Protein AF-A0A914PHZ5-F1 (afdb_monomer)

InterPro domains:
  IPR045801 Mitogen-activated protein kinase kinase kinase, N-terminal [PF19431] (2-303)

Solvent-accessible surface area (backbone atoms only — not comparable to full-atom values): 19661 Å² total; per-residue (Å²): 100,78,70,51,53,54,55,46,48,66,54,33,76,72,41,98,71,44,37,53,52,49,56,48,49,50,32,52,53,53,37,52,46,43,46,51,66,36,44,49,45,48,52,53,50,55,52,49,50,61,47,52,54,52,48,58,46,51,50,57,44,58,55,66,72,70,58,91,80,74,98,73,74,80,67,65,63,57,53,52,54,55,48,51,56,50,52,50,53,51,51,52,44,54,50,50,44,55,43,50,54,52,47,53,50,50,49,54,47,50,54,56,51,42,45,68,44,22,21,18,29,36,27,41,62,74,49,75,70,46,39,50,57,52,49,52,45,40,46,77,71,51,35,39,41,51,42,38,78,82,50,76,86,48,63,43,42,41,33,28,43,66,92,46,68,88,37,62,71,58,53,40,42,60,61,27,66,42,73,58,76,66,82,77,67,63,87,73,81,66,89,63,69,57,45,36,38,38,40,21,41,86,35,36,52,70,70,58,55,60,67,44,68,81,64,50,49,80,47,70,64,51,71,68,28,49,53,48,41,76,73,33,48,82,41,66,78,39,35,37,40,37,26,81,41,31,91,44,31,64,58,31,45,55,53,50,47,63,69,45,39,74,39,47,80,65,58,40,42,38,84,72,37,80,67,29,34,68,30,51,70,53,34,51,40,52,50,53,31,51,51,50,45,49,50,43,47,50,51,65,68,43,44,64,57,53,50,53,44,61,66,55,59,78,75,68,69,98,76,82,71,85,77,68,79,50,85,84,67,47,51,75,65,53,52,52,47,54,51,49,49,51,51,48,51,48,46,64,66,62,65,85,76,124

Nearest PDB structures (foldseek):
  2wcd-assembly1_A  TM=3.937E-01  e=3.426E-01  Escherichia coli K-12
  1bg1-assembly1_A  TM=3.420E-01  e=8.657E+00  Mus musculus

Foldseek 3Di:
DLVVVVVVLVVQVVDPVHQQVVLLVVLVVLLVCLCVLQVVVLVVLLVVLLVVLVVLQVVVLVVVVPPPDDDDDPPPVVVVSLVVVLVSLLVNLVSLLVLLVSLVVSVVVLVSSLFLQQQKWKKFFPDLQVVAVLVVLCVVVAKAWEAAPACRPQQKIKIWHPVCLVPQVVVLVQLLSGRDDDPPVDPPPCPDLIKMKIAGPSSHDPVSVVVSVVGHRYDHHDPSSVVCSVPFAPNHGIMMIGTNTLVSLVVNVVVSCVSVVVCVVVVRIDGPGSTAGSGPSSRVSSVSSVVSSVVSNVCSVCSLVVSVCSLVVVVDDPPPDDDDDHVVNDDPVRVVVSVVSSVVSVCVSVVPPD

Radius of gyration: 30.42 Å; Cα contacts (8 Å, |Δi|>4): 389; chains: 1; bounding box: 65×50×92 Å

Organism: NCBI:txid227884

Structure (mmCIF, N/CA/C/O backbone):
data_AF-A0A914PHZ5-F1
#
_entry.id   AF-A0A914PHZ5-F1
#
loop_
_atom_site.group_PDB
_atom_site.id
_atom_site.type_symbol
_atom_site.label_atom_id
_atom_site.label_alt_id
_atom_site.label_comp_id
_atom_site.label_asym_id
_atom_site.label_entity_id
_atom_site.label_seq_id
_atom_site.pdbx_PDB_ins_code
_atom_site.Cartn_x
_atom_site.Cartn_y
_atom_site.Cartn_z
_atom_site.occupancy
_atom_site.B_iso_or_equiv
_atom_site.auth_seq_id
_atom_site.auth_comp_id
_atom_site.auth_asym_id
_atom_site.auth_atom_id
_atom_site.pdbx_PDB_model_num
ATOM 1 N N . MET A 1 1 ? 15.343 -12.777 -5.818 1.00 54.06 1 MET A N 1
ATOM 2 C CA . MET A 1 1 ? 14.437 -11.744 -5.271 1.00 54.06 1 MET A CA 1
ATOM 3 C C . MET A 1 1 ? 13.611 -12.184 -4.077 1.00 54.06 1 MET A C 1
ATOM 5 O O . MET A 1 1 ? 13.884 -11.648 -3.016 1.00 54.06 1 MET A O 1
ATOM 9 N N . LYS A 1 2 ? 12.686 -13.161 -4.150 1.00 55.97 2 LYS A N 1
ATOM 10 C CA . LYS A 1 2 ? 11.971 -13.618 -2.930 1.00 55.97 2 LYS A CA 1
ATOM 11 C C . LYS A 1 2 ? 12.944 -14.083 -1.829 1.00 55.97 2 LYS A C 1
ATOM 13 O O . LYS A 1 2 ? 12.812 -13.681 -0.685 1.00 55.97 2 LYS A O 1
ATOM 18 N N . SER A 1 3 ? 13.995 -14.814 -2.206 1.00 64.00 3 SER A N 1
ATOM 19 C CA . SER A 1 3 ? 15.095 -15.227 -1.317 1.00 64.00 3 SER A CA 1
ATOM 20 C C . SER A 1 3 ? 15.999 -14.087 -0.827 1.00 64.00 3 SER A C 1
ATOM 22 O O . SER A 1 3 ? 16.594 -14.195 0.240 1.00 64.00 3 SER A O 1
ATOM 24 N N . GLU A 1 4 ? 16.137 -13.004 -1.593 1.00 64.25 4 GLU A N 1
ATOM 25 C CA . GLU A 1 4 ? 16.968 -11.852 -1.214 1.00 64.25 4 GLU A CA 1
ATOM 26 C C . GLU A 1 4 ? 16.243 -10.985 -0.193 1.00 64.25 4 GLU A C 1
ATOM 28 O O . GLU A 1 4 ? 16.853 -10.546 0.774 1.00 64.25 4 GLU A O 1
ATOM 33 N N . TRP A 1 5 ? 14.931 -10.812 -0.363 1.00 62.84 5 TRP A N 1
ATOM 34 C CA . TRP A 1 5 ? 14.092 -10.121 0.605 1.00 62.84 5 TRP A CA 1
ATOM 35 C C . TRP A 1 5 ? 14.058 -10.841 1.957 1.00 62.84 5 TRP A C 1
ATOM 37 O O . TRP A 1 5 ? 14.254 -10.205 2.988 1.00 62.84 5 TRP A O 1
ATOM 47 N N . GLU A 1 6 ? 13.935 -12.171 1.965 1.00 66.44 6 GLU A N 1
ATOM 48 C CA . GLU A 1 6 ? 14.029 -12.946 3.211 1.00 66.44 6 GLU A CA 1
ATOM 49 C C . GLU A 1 6 ? 15.406 -12.812 3.883 1.00 66.44 6 GLU A C 1
ATOM 51 O O . GLU A 1 6 ? 15.501 -12.586 5.087 1.00 66.44 6 GLU A O 1
ATOM 56 N N . ARG A 1 7 ? 16.500 -12.839 3.109 1.00 66.94 7 ARG A N 1
ATOM 57 C CA . ARG A 1 7 ? 17.850 -12.587 3.649 1.00 66.94 7 ARG A CA 1
ATOM 58 C C . ARG A 1 7 ? 17.981 -11.194 4.260 1.00 66.94 7 ARG A C 1
ATOM 60 O O . ARG A 1 7 ? 18.594 -11.046 5.315 1.00 66.94 7 ARG A O 1
ATOM 67 N N . VAL A 1 8 ? 17.416 -10.183 3.606 1.00 63.69 8 VAL A N 1
ATOM 68 C CA . VAL A 1 8 ? 17.407 -8.803 4.096 1.00 63.69 8 VAL A CA 1
ATOM 69 C C . VAL A 1 8 ? 16.622 -8.691 5.397 1.00 63.69 8 VAL A C 1
ATOM 71 O O . VAL A 1 8 ? 17.128 -8.055 6.316 1.00 63.69 8 VAL A O 1
ATOM 74 N N . LYS A 1 9 ? 15.452 -9.332 5.520 1.00 62.12 9 LYS A N 1
ATOM 75 C CA . LYS A 1 9 ? 14.671 -9.343 6.770 1.00 62.12 9 LYS A CA 1
ATOM 76 C C . LYS A 1 9 ? 15.507 -9.825 7.950 1.00 62.12 9 LYS A C 1
ATOM 78 O O . LYS A 1 9 ? 15.626 -9.107 8.943 1.00 62.12 9 LYS A O 1
ATOM 83 N N . VAL A 1 10 ? 16.170 -10.973 7.788 1.00 63.03 10 VAL A N 1
ATOM 84 C CA . VAL A 1 10 ? 17.046 -11.569 8.813 1.00 63.03 10 VAL A CA 1
ATOM 85 C C . VAL A 1 10 ? 18.137 -10.592 9.266 1.00 63.03 10 VAL A C 1
ATOM 87 O O . VAL A 1 10 ? 18.410 -10.480 10.458 1.00 63.03 10 VAL A O 1
ATOM 90 N N . HIS A 1 11 ? 18.730 -9.832 8.342 1.00 57.88 11 HIS A N 1
ATOM 91 C CA . HIS A 1 11 ? 19.765 -8.848 8.678 1.00 57.88 11 HIS A CA 1
ATOM 92 C C . HIS A 1 11 ? 19.180 -7.534 9.213 1.00 57.88 11 HIS A C 1
ATOM 94 O O . HIS A 1 11 ? 19.776 -6.907 10.084 1.00 57.88 11 HIS A O 1
ATOM 100 N N . SER A 1 12 ? 18.003 -7.116 8.750 1.00 52.41 12 SER A N 1
ATOM 101 C CA . SER A 1 12 ? 17.333 -5.892 9.202 1.00 52.41 12 SER A CA 1
ATOM 102 C C . SER A 1 12 ? 16.888 -5.970 10.665 1.00 52.41 12 SER A C 1
ATOM 104 O O . SER A 1 12 ? 16.928 -4.954 11.355 1.00 52.41 12 SER A O 1
ATOM 106 N N . ALA A 1 13 ? 16.600 -7.177 11.172 1.00 48.78 13 ALA A N 1
ATOM 107 C CA . ALA A 1 13 ? 16.359 -7.430 12.593 1.00 48.78 13 ALA A CA 1
ATOM 108 C C . ALA A 1 13 ? 17.568 -7.067 13.487 1.00 48.78 13 ALA A C 1
ATOM 110 O O . ALA A 1 13 ? 17.394 -6.783 14.669 1.00 48.78 13 ALA A O 1
ATOM 111 N N . SER A 1 14 ? 18.785 -7.025 12.922 1.00 43.53 14 SER A N 1
ATOM 112 C CA . SER A 1 14 ? 20.020 -6.616 13.614 1.00 43.53 14 SER A CA 1
ATOM 113 C C . SER A 1 14 ? 20.356 -5.122 13.475 1.00 43.53 14 SER A C 1
ATOM 115 O O . SER A 1 14 ? 21.273 -4.629 14.133 1.00 43.53 14 SER A O 1
ATOM 117 N N . VAL A 1 15 ? 19.613 -4.371 12.649 1.00 46.41 15 VAL A N 1
ATOM 118 C CA . VAL A 1 15 ? 19.824 -2.931 12.455 1.00 46.41 15 VAL A CA 1
ATOM 119 C C . VAL A 1 15 ? 19.055 -2.158 13.526 1.00 46.41 15 VAL A C 1
ATOM 121 O O . VAL A 1 15 ? 17.830 -2.216 13.611 1.00 46.41 15 VAL A O 1
ATOM 124 N N . SER A 1 16 ? 19.778 -1.351 14.303 1.00 41.00 16 SER A N 1
ATOM 125 C CA . SER A 1 16 ? 19.286 -0.557 15.444 1.00 41.00 16 SER A CA 1
ATOM 126 C C . SER A 1 16 ? 18.143 0.433 15.145 1.00 41.00 16 SER A C 1
ATOM 128 O O . SER A 1 16 ? 17.604 1.034 16.070 1.00 41.00 16 SER A O 1
ATOM 130 N N . ARG A 1 17 ? 17.754 0.610 13.873 1.00 50.50 17 ARG A N 1
ATOM 131 C CA . ARG A 1 17 ? 16.675 1.505 13.409 1.00 50.50 17 ARG A CA 1
ATOM 132 C C . ARG A 1 17 ? 15.377 0.791 12.989 1.00 50.50 17 ARG A C 1
ATOM 134 O O . ARG A 1 17 ? 14.442 1.464 12.554 1.00 50.50 17 ARG A O 1
ATOM 141 N N . GLY A 1 18 ? 15.294 -0.533 13.143 1.00 60.69 18 GLY A N 1
ATOM 142 C CA . GLY A 1 18 ? 14.080 -1.323 12.893 1.00 60.69 18 GLY A CA 1
ATOM 143 C C . GLY A 1 18 ? 13.719 -1.512 11.412 1.00 60.69 18 GLY A C 1
ATOM 144 O O . GLY A 1 18 ? 14.299 -0.893 10.518 1.00 60.69 18 GLY A O 1
ATOM 145 N N . GLU A 1 19 ? 12.740 -2.379 11.138 1.00 64.06 19 GLU A N 1
ATOM 146 C CA . GLU A 1 19 ? 12.382 -2.783 9.768 1.00 64.06 19 GLU A CA 1
ATOM 147 C C . GLU A 1 19 ? 11.635 -1.701 8.983 1.00 64.06 19 GLU A C 1
ATOM 149 O O . GLU A 1 19 ? 11.771 -1.634 7.764 1.00 64.06 19 GLU A O 1
ATOM 154 N N . ALA A 1 20 ? 10.910 -0.808 9.666 1.00 68.38 20 ALA A N 1
ATOM 155 C CA . ALA A 1 20 ? 10.297 0.368 9.048 1.00 68.38 20 ALA A CA 1
ATOM 156 C C . ALA A 1 20 ? 11.345 1.202 8.296 1.00 68.38 20 ALA A C 1
ATOM 158 O O . ALA A 1 20 ? 11.192 1.501 7.114 1.00 68.38 20 ALA A O 1
ATOM 159 N N . SER A 1 21 ? 12.463 1.501 8.964 1.00 70.69 21 SER A N 1
ATOM 160 C CA . SER A 1 21 ? 13.576 2.254 8.384 1.00 70.69 21 SER A CA 1
ATOM 161 C C . SER A 1 21 ? 14.236 1.505 7.227 1.00 70.69 21 SER A C 1
ATOM 163 O O . SER A 1 21 ? 14.640 2.131 6.247 1.00 70.69 21 SER A O 1
ATOM 165 N N . ALA A 1 22 ? 14.334 0.174 7.316 1.00 74.38 22 ALA A N 1
ATOM 166 C CA . ALA A 1 22 ? 14.853 -0.649 6.230 1.00 74.38 22 ALA A CA 1
ATOM 167 C C . ALA A 1 22 ? 13.939 -0.564 4.997 1.00 74.38 22 ALA A C 1
ATOM 169 O O . ALA A 1 22 ? 14.414 -0.205 3.922 1.00 74.38 22 ALA A O 1
ATOM 170 N N . ALA A 1 23 ? 12.631 -0.797 5.153 1.00 76.81 23 ALA A N 1
ATOM 171 C CA . ALA A 1 23 ? 11.652 -0.680 4.071 1.00 76.81 23 ALA A CA 1
ATOM 172 C C . ALA A 1 23 ? 11.685 0.711 3.413 1.00 76.81 23 ALA A C 1
ATOM 174 O O . ALA A 1 23 ? 11.718 0.816 2.186 1.00 76.81 23 ALA A O 1
ATOM 175 N N . GLN A 1 24 ? 11.768 1.778 4.216 1.00 80.44 24 GLN A N 1
ATOM 176 C CA . GLN A 1 24 ? 11.907 3.142 3.704 1.00 80.44 24 GLN A CA 1
ATOM 177 C C . GLN A 1 24 ? 13.194 3.340 2.891 1.00 80.44 24 GLN A C 1
ATOM 179 O O . GLN A 1 24 ? 13.159 3.965 1.830 1.00 80.44 24 GLN A O 1
ATOM 184 N N . LEU A 1 25 ? 14.332 2.832 3.378 1.00 81.25 25 LEU A N 1
ATOM 185 C CA . LEU A 1 25 ? 15.611 2.922 2.673 1.00 81.25 25 LEU A CA 1
ATOM 186 C C . LEU A 1 25 ? 15.557 2.171 1.340 1.00 81.25 25 LEU A C 1
ATOM 188 O O . LEU A 1 25 ? 15.993 2.710 0.328 1.00 81.25 25 LEU A O 1
ATOM 192 N N . PHE A 1 26 ? 14.982 0.967 1.317 1.00 81.75 26 PHE A N 1
ATOM 193 C CA . PHE A 1 26 ? 14.823 0.194 0.085 1.00 81.75 26 PHE A CA 1
ATOM 194 C C . PHE A 1 26 ? 13.961 0.913 -0.942 1.00 81.75 26 PHE A C 1
ATOM 196 O O . PHE A 1 26 ? 14.337 0.950 -2.112 1.00 81.75 26 PHE A O 1
ATOM 203 N N . CYS A 1 27 ? 12.846 1.511 -0.517 1.00 84.25 27 CYS A N 1
ATOM 204 C CA . CYS A 1 27 ? 11.999 2.260 -1.437 1.00 84.25 27 CYS A CA 1
ATOM 205 C C . CYS A 1 27 ? 12.764 3.428 -2.073 1.00 84.25 27 CYS A C 1
ATOM 207 O O . CYS A 1 27 ? 12.734 3.597 -3.291 1.00 84.25 27 CYS A O 1
ATOM 209 N N . ARG A 1 28 ? 13.524 4.178 -1.262 1.00 86.25 28 ARG A N 1
ATOM 210 C CA . ARG A 1 28 ? 14.361 5.290 -1.738 1.00 86.25 28 ARG A CA 1
ATOM 211 C C . ARG A 1 28 ? 15.462 4.825 -2.689 1.00 86.25 28 ARG A C 1
ATOM 213 O O . ARG A 1 28 ? 15.568 5.344 -3.792 1.00 86.25 28 ARG A O 1
ATOM 220 N N . VAL A 1 29 ? 16.234 3.809 -2.303 1.00 84.94 29 VAL A N 1
ATOM 221 C CA . VAL A 1 29 ? 17.320 3.273 -3.140 1.00 84.94 29 VAL A CA 1
ATOM 222 C C . VAL A 1 29 ? 16.774 2.705 -4.449 1.00 84.94 29 VAL A C 1
ATOM 224 O O . VAL A 1 29 ? 17.347 2.960 -5.503 1.00 84.94 29 VAL A O 1
ATOM 227 N N . GLY A 1 30 ? 15.662 1.965 -4.412 1.00 84.62 30 GLY A N 1
ATOM 228 C CA . GLY A 1 30 ? 15.017 1.432 -5.613 1.00 84.62 30 GLY A CA 1
ATOM 229 C C . GLY A 1 30 ? 14.558 2.537 -6.565 1.00 84.62 30 GLY A C 1
ATOM 230 O O . GLY A 1 30 ? 14.782 2.442 -7.772 1.00 84.62 30 GLY A O 1
ATOM 231 N N . LYS A 1 31 ? 13.987 3.614 -6.017 1.00 88.44 31 LYS A N 1
ATOM 232 C CA . LYS A 1 31 ? 13.558 4.796 -6.772 1.00 88.44 31 LYS A CA 1
ATOM 233 C C . LYS A 1 31 ? 14.749 5.486 -7.432 1.00 88.44 31 LYS A C 1
ATOM 235 O O . LYS A 1 31 ? 14.721 5.734 -8.636 1.00 88.44 31 LYS A O 1
ATOM 240 N N . ASP A 1 32 ? 15.809 5.742 -6.672 1.00 86.31 32 ASP A N 1
ATOM 241 C CA . ASP A 1 32 ? 17.032 6.366 -7.184 1.00 86.31 32 ASP A CA 1
ATOM 242 C C . ASP A 1 32 ? 17.695 5.506 -8.263 1.00 86.31 32 ASP A C 1
ATOM 244 O O . ASP A 1 32 ? 18.174 6.029 -9.269 1.00 86.31 32 ASP A O 1
ATOM 248 N N . LEU A 1 33 ? 17.687 4.181 -8.088 1.00 84.25 33 LEU A N 1
ATOM 249 C CA . LEU A 1 33 ? 18.225 3.237 -9.060 1.00 84.25 33 LEU A CA 1
ATOM 250 C C . LEU A 1 33 ? 17.466 3.309 -10.386 1.00 84.25 33 LEU A C 1
ATOM 252 O O . LEU A 1 33 ? 18.093 3.406 -11.435 1.00 84.25 33 LEU A O 1
ATOM 256 N N . LEU A 1 34 ? 16.133 3.272 -10.351 1.00 84.19 34 LEU A N 1
ATOM 257 C CA . LEU A 1 34 ? 15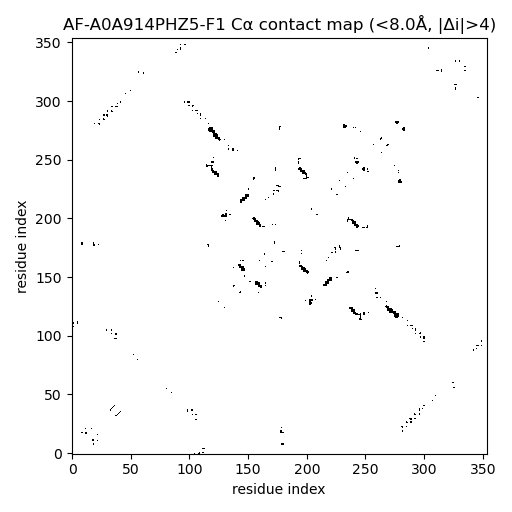.312 3.367 -11.558 1.00 84.19 34 LEU A CA 1
ATOM 258 C C . LEU A 1 34 ? 15.475 4.720 -12.248 1.00 84.19 34 LEU A C 1
ATOM 260 O O . LEU A 1 34 ? 15.670 4.766 -13.460 1.00 84.19 34 LEU A O 1
ATOM 264 N N . ASN A 1 35 ? 15.463 5.810 -11.483 1.00 88.12 35 ASN A N 1
ATOM 265 C CA . ASN A 1 35 ? 15.664 7.140 -12.044 1.00 88.12 35 ASN A CA 1
ATOM 266 C C . ASN A 1 35 ? 17.032 7.263 -12.720 1.00 88.12 35 ASN A C 1
ATOM 268 O O . ASN A 1 35 ? 17.102 7.704 -13.858 1.00 88.12 35 ASN A O 1
ATOM 272 N N . ARG A 1 36 ? 18.115 6.835 -12.065 1.00 85.19 36 ARG A N 1
ATOM 273 C CA . ARG A 1 36 ? 19.473 7.035 -12.596 1.00 85.19 36 ARG A CA 1
ATOM 274 C C . ARG A 1 36 ? 19.851 6.016 -13.664 1.00 85.19 36 ARG A C 1
ATOM 276 O O . ARG A 1 36 ? 20.375 6.389 -14.704 1.00 85.19 36 ARG A O 1
ATOM 283 N N . ILE A 1 37 ? 19.628 4.729 -13.397 1.00 76.94 37 ILE A N 1
ATOM 284 C CA . ILE A 1 37 ? 20.109 3.644 -14.266 1.00 76.94 37 ILE A CA 1
ATOM 285 C C . ILE A 1 37 ? 19.174 3.408 -15.441 1.00 76.94 37 ILE A C 1
ATOM 287 O O . ILE A 1 37 ? 19.642 2.966 -16.481 1.00 76.94 37 ILE A O 1
ATOM 291 N N . VAL A 1 38 ? 17.872 3.651 -15.280 1.00 78.06 38 VAL A N 1
ATOM 292 C CA . VAL A 1 38 ? 16.921 3.436 -16.370 1.00 78.06 38 VAL A CA 1
ATOM 293 C C . VAL A 1 38 ? 16.600 4.745 -17.054 1.00 78.06 38 VAL A C 1
ATOM 295 O O . VAL A 1 38 ? 16.956 4.895 -18.211 1.00 78.06 38 VAL A O 1
ATOM 298 N N . LEU A 1 39 ? 15.972 5.688 -16.355 1.00 83.56 39 LEU A N 1
ATOM 299 C CA . LEU A 1 39 ? 15.441 6.889 -17.000 1.00 83.56 39 LEU A CA 1
ATOM 300 C C . LEU A 1 39 ? 16.556 7.813 -17.504 1.00 83.56 39 LEU A C 1
ATOM 302 O O . LEU A 1 39 ? 16.672 8.017 -18.704 1.00 83.56 39 LEU A O 1
ATOM 306 N N . SER A 1 40 ? 17.434 8.297 -16.620 1.00 86.25 40 SER A N 1
ATOM 307 C CA . SER A 1 40 ? 18.506 9.221 -17.012 1.00 86.25 40 SER A CA 1
ATOM 308 C C . SER A 1 40 ? 19.483 8.596 -18.005 1.00 86.25 40 SER A C 1
ATOM 310 O O . SER A 1 40 ? 19.851 9.237 -18.980 1.00 86.25 40 SER A O 1
ATOM 312 N N . TYR A 1 41 ? 19.878 7.338 -17.789 1.00 83.75 41 TYR A N 1
ATOM 313 C CA . TYR A 1 41 ? 20.786 6.655 -18.710 1.00 83.75 41 TYR A CA 1
ATOM 314 C C . TYR A 1 41 ? 20.162 6.439 -20.094 1.00 83.75 41 TYR A C 1
ATOM 316 O O . TYR A 1 41 ? 20.849 6.610 -21.098 1.00 83.75 41 TYR A O 1
ATOM 324 N N . LEU A 1 42 ? 18.876 6.070 -20.160 1.00 79.00 42 LEU A N 1
ATOM 325 C CA . LEU A 1 42 ? 18.166 5.924 -21.429 1.00 79.00 42 LEU A CA 1
ATOM 326 C C . LEU A 1 42 ? 18.067 7.269 -22.151 1.00 79.00 42 LEU A C 1
ATOM 328 O O . LEU A 1 42 ? 18.406 7.332 -23.327 1.00 79.00 42 LEU A O 1
ATOM 332 N N . ASP A 1 43 ? 17.676 8.332 -21.448 1.00 82.31 43 ASP A N 1
ATOM 333 C CA . ASP A 1 43 ? 17.553 9.678 -22.015 1.00 82.31 43 ASP A CA 1
ATOM 334 C C . ASP A 1 43 ? 18.896 10.194 -22.554 1.00 82.31 43 ASP A C 1
ATOM 336 O O . ASP A 1 43 ? 18.981 10.639 -23.699 1.00 82.31 43 ASP A O 1
ATOM 340 N N . GLU A 1 44 ? 19.971 10.083 -21.764 1.00 82.69 44 GLU A N 1
ATOM 341 C CA . GLU A 1 44 ? 21.327 10.466 -22.180 1.00 82.69 44 GLU A CA 1
ATOM 342 C C . GLU A 1 44 ? 21.769 9.687 -23.418 1.00 82.69 44 GLU A C 1
ATOM 344 O O . GLU A 1 44 ? 22.305 10.266 -24.364 1.00 82.69 44 GLU A O 1
ATOM 349 N N . LYS A 1 45 ? 21.523 8.372 -23.438 1.00 76.88 45 LYS A N 1
ATOM 350 C CA . LYS A 1 45 ? 21.919 7.524 -24.561 1.00 76.88 45 LYS A CA 1
ATOM 351 C C . LYS A 1 45 ? 21.100 7.789 -25.810 1.00 76.88 45 LYS A C 1
ATOM 353 O O . LYS A 1 45 ? 21.691 7.815 -26.879 1.00 76.88 45 LYS A O 1
ATOM 358 N N . MET A 1 46 ? 19.802 8.055 -25.689 1.00 73.44 46 MET A N 1
ATOM 359 C CA . MET A 1 46 ? 18.951 8.461 -26.812 1.00 73.44 46 MET A CA 1
ATOM 360 C C . MET A 1 46 ? 19.354 9.832 -27.373 1.00 73.44 46 MET A C 1
ATOM 362 O O . MET A 1 46 ? 19.329 10.041 -28.584 1.00 73.44 46 MET A O 1
ATOM 366 N N . PHE A 1 47 ? 19.785 10.756 -26.515 1.00 74.75 47 PHE A N 1
ATOM 367 C CA . PHE A 1 47 ? 20.289 12.058 -26.943 1.00 74.75 47 PHE A CA 1
ATOM 368 C C . PHE A 1 47 ? 21.646 11.962 -27.653 1.00 74.75 47 PHE A C 1
ATOM 370 O O . PHE A 1 47 ? 21.818 12.529 -28.732 1.00 74.75 47 PHE A O 1
ATOM 377 N N . SER A 1 48 ? 22.606 11.233 -27.075 1.00 71.12 48 SER A N 1
ATOM 378 C CA . SER A 1 48 ? 23.895 10.953 -27.723 1.00 71.12 48 SER A CA 1
ATOM 379 C C . SER A 1 48 ? 23.704 10.218 -29.042 1.00 71.12 48 SER A C 1
ATOM 381 O O . SER A 1 48 ? 24.321 10.588 -30.031 1.00 71.12 48 SER A O 1
ATOM 383 N N . ALA A 1 49 ? 22.784 9.256 -29.070 1.00 65.75 49 ALA A N 1
ATOM 384 C CA . ALA A 1 49 ? 22.403 8.527 -30.264 1.00 65.75 49 ALA A CA 1
ATOM 385 C C . ALA A 1 49 ? 21.952 9.456 -31.404 1.00 65.75 49 ALA A C 1
ATOM 387 O O . ALA A 1 49 ? 22.419 9.333 -32.533 1.00 65.75 49 ALA A O 1
ATOM 388 N N . GLY A 1 50 ? 21.090 10.430 -31.105 1.00 65.50 50 GLY A N 1
ATOM 389 C CA . GLY A 1 50 ? 20.662 11.418 -32.096 1.00 65.50 50 GLY A CA 1
ATOM 390 C C . GLY A 1 50 ? 21.795 12.308 -32.624 1.00 65.50 50 GLY A C 1
ATOM 391 O O . GLY A 1 50 ? 21.716 12.759 -33.767 1.00 65.50 50 GLY A O 1
ATOM 392 N N . LYS A 1 51 ? 22.837 12.547 -31.814 1.00 67.31 51 LYS A N 1
ATOM 393 C CA . LYS A 1 51 ? 24.014 13.349 -32.185 1.00 67.31 51 LYS A CA 1
ATOM 394 C C . LYS A 1 51 ? 25.063 12.572 -32.970 1.00 67.31 51 LYS A C 1
ATOM 396 O O . LYS A 1 51 ? 25.600 13.125 -33.912 1.00 67.31 51 LYS A O 1
ATOM 401 N N . GLU A 1 52 ? 25.381 11.341 -32.578 1.00 64.31 52 GLU A N 1
ATOM 402 C CA . GLU A 1 52 ? 26.358 10.503 -33.295 1.00 64.31 52 GLU A CA 1
ATOM 403 C C . GLU A 1 52 ? 25.885 10.241 -34.722 1.00 64.31 52 GLU A C 1
ATOM 405 O O . GLU A 1 52 ? 26.638 10.472 -35.657 1.00 64.31 52 GLU A O 1
ATOM 410 N N . LEU A 1 53 ? 24.595 9.932 -34.896 1.00 61.12 53 LEU A N 1
ATOM 411 C CA . LEU A 1 53 ? 23.990 9.878 -36.225 1.00 61.12 53 LEU A CA 1
ATOM 412 C C . LEU A 1 53 ? 24.181 11.202 -36.983 1.00 61.12 53 LEU A C 1
ATOM 414 O O . LEU A 1 53 ? 24.575 11.182 -38.138 1.00 61.12 53 LEU A O 1
ATOM 418 N N . GLU A 1 54 ? 23.946 12.354 -36.346 1.00 60.94 54 GLU A N 1
ATOM 419 C CA . GLU A 1 54 ? 24.124 13.677 -36.974 1.00 60.94 54 GLU A CA 1
ATOM 420 C C . GLU A 1 54 ? 25.564 13.958 -37.422 1.00 60.94 54 GLU A C 1
ATOM 422 O O . GLU A 1 54 ? 25.756 14.517 -38.498 1.00 60.94 54 GLU A O 1
ATOM 427 N N . TYR A 1 55 ? 26.559 13.564 -36.624 1.00 56.31 55 TYR A N 1
ATOM 428 C CA . TYR A 1 55 ? 27.971 13.716 -36.972 1.00 56.31 55 TYR A CA 1
ATOM 429 C C . TYR A 1 55 ? 28.388 12.778 -38.105 1.00 56.31 55 TYR A C 1
ATOM 431 O O . TYR A 1 55 ? 29.013 13.253 -39.049 1.00 56.31 55 TYR A O 1
ATOM 439 N N . ASP A 1 56 ? 27.986 11.505 -38.060 1.00 56.62 56 ASP A N 1
ATOM 440 C CA . ASP A 1 56 ? 28.273 10.537 -39.126 1.00 56.62 56 ASP A CA 1
ATOM 441 C C . ASP A 1 56 ? 27.645 10.986 -40.461 1.00 56.62 56 ASP A C 1
ATOM 443 O O . ASP A 1 56 ? 28.271 10.873 -41.513 1.00 56.62 56 ASP A O 1
ATOM 447 N N . PHE A 1 57 ? 26.441 11.581 -40.428 1.00 53.56 57 PHE A N 1
ATOM 448 C CA . PHE A 1 57 ? 25.832 12.209 -41.611 1.00 53.56 57 PHE A CA 1
ATOM 449 C C . PHE A 1 57 ? 26.656 13.398 -42.129 1.00 53.56 57 PHE A C 1
ATOM 451 O O . PHE A 1 57 ? 26.831 13.555 -43.334 1.00 53.56 57 PHE A O 1
ATOM 458 N N . GLN A 1 58 ? 27.165 14.247 -41.234 1.00 52.69 58 GLN A N 1
ATOM 459 C CA . GLN A 1 58 ? 27.894 15.457 -41.612 1.00 52.69 58 GLN A CA 1
ATOM 460 C C . GLN A 1 58 ? 29.322 15.172 -42.118 1.00 52.69 58 GLN A C 1
ATOM 462 O O . GLN A 1 58 ? 29.820 15.893 -42.982 1.00 52.69 58 GLN A O 1
ATOM 467 N N . GLU A 1 59 ? 29.985 14.136 -41.599 1.00 52.78 59 GLU A N 1
ATOM 468 C CA . GLU A 1 59 ? 31.314 13.696 -42.047 1.00 52.78 59 GLU A CA 1
ATOM 469 C C . GLU A 1 59 ? 31.245 13.049 -43.438 1.00 52.78 59 GLU A C 1
ATOM 471 O O . GLU A 1 59 ? 32.035 13.409 -44.312 1.00 52.78 59 GLU A O 1
ATOM 476 N N . PHE A 1 60 ? 30.210 12.236 -43.694 1.00 50.69 60 PHE A N 1
ATOM 477 C CA . PHE A 1 60 ? 29.911 11.689 -45.022 1.00 50.69 60 PHE A CA 1
ATOM 478 C C . PHE A 1 60 ? 29.722 12.794 -46.084 1.00 50.69 60 PHE A C 1
ATOM 480 O O . PHE A 1 60 ? 30.200 12.681 -47.213 1.00 50.69 60 PHE A O 1
ATOM 487 N N . GLU A 1 61 ? 29.086 13.918 -45.727 1.00 47.22 61 GLU A N 1
ATOM 488 C CA . GLU A 1 61 ? 28.972 15.089 -46.613 1.00 47.22 61 GLU A CA 1
ATOM 489 C C . GLU A 1 61 ? 30.302 15.826 -46.838 1.00 47.22 61 GLU A C 1
ATOM 491 O O . GLU A 1 61 ? 30.552 16.346 -47.931 1.00 47.22 61 GLU A O 1
ATOM 496 N N . GLY A 1 62 ? 31.141 15.909 -45.802 1.00 49.34 62 GLY A N 1
ATOM 497 C CA . GLY A 1 62 ? 32.420 16.616 -45.838 1.00 49.34 62 GLY A CA 1
ATOM 498 C C . GLY A 1 62 ? 33.462 15.935 -46.723 1.00 49.34 62 GLY A C 1
ATOM 499 O O . GLY A 1 62 ? 34.209 16.626 -47.420 1.00 49.34 62 GLY A O 1
ATOM 500 N N . GLU A 1 63 ? 33.488 14.602 -46.737 1.00 46.78 63 GLU A N 1
ATOM 501 C CA . GLU A 1 63 ? 34.394 13.817 -47.585 1.00 46.78 63 GLU A CA 1
ATOM 502 C C . GLU A 1 63 ? 33.902 13.735 -49.040 1.00 46.78 63 GLU A C 1
ATOM 504 O O . GLU A 1 63 ? 34.687 13.986 -49.960 1.00 46.78 63 GLU A O 1
ATOM 509 N N . ALA A 1 64 ? 32.593 13.558 -49.271 1.00 44.53 64 ALA A N 1
ATOM 510 C CA . ALA A 1 64 ? 32.006 13.569 -50.618 1.00 44.53 64 ALA A CA 1
ATOM 511 C C . ALA A 1 64 ? 32.151 14.929 -51.339 1.00 44.53 64 ALA A C 1
ATOM 513 O O . ALA A 1 64 ? 32.212 14.997 -52.567 1.00 44.53 64 ALA A O 1
ATOM 514 N N . GLY A 1 65 ? 32.243 16.034 -50.588 1.00 42.25 65 GLY A N 1
ATOM 515 C CA . GLY A 1 65 ? 32.469 17.380 -51.125 1.00 42.25 65 GLY A CA 1
ATOM 516 C C . GLY A 1 65 ? 33.917 17.691 -51.534 1.00 42.25 65 GLY A C 1
ATOM 517 O O . GLY A 1 65 ? 34.159 18.736 -52.142 1.00 42.25 65 GLY A O 1
ATOM 518 N N . LEU A 1 66 ? 34.883 16.822 -51.208 1.00 44.94 66 LEU A N 1
ATOM 519 C CA . LEU A 1 66 ? 36.314 17.035 -51.471 1.00 44.94 66 LEU A CA 1
ATOM 520 C C . LEU A 1 66 ? 36.884 16.149 -52.591 1.00 44.94 66 LEU A C 1
ATOM 522 O O . LEU A 1 66 ? 38.032 16.356 -52.988 1.00 44.94 66 LEU A O 1
ATOM 526 N N . MET A 1 67 ? 36.095 15.224 -53.143 1.00 43.59 67 MET A N 1
ATOM 527 C CA . MET A 1 67 ? 36.537 14.263 -54.161 1.00 43.59 67 MET A CA 1
ATOM 528 C C . MET A 1 67 ? 35.877 14.480 -55.536 1.00 43.59 67 MET A C 1
ATOM 530 O O . MET A 1 67 ? 35.502 13.537 -56.226 1.00 43.59 67 MET A O 1
ATOM 534 N N . ASP A 1 68 ? 35.783 15.732 -55.998 1.00 41.97 68 ASP A N 1
ATOM 535 C CA . ASP A 1 68 ? 35.477 16.029 -57.409 1.00 41.97 68 ASP A CA 1
ATOM 536 C C . ASP A 1 68 ? 36.730 15.780 -58.271 1.00 41.97 68 ASP A C 1
ATOM 538 O O . ASP A 1 68 ? 37.437 16.697 -58.695 1.00 41.97 68 ASP A O 1
ATOM 542 N N . GLY A 1 69 ? 37.083 14.504 -58.443 1.00 43.16 69 GLY A N 1
ATOM 543 C CA . GLY A 1 69 ? 38.180 14.102 -59.316 1.00 43.16 69 GLY A CA 1
ATOM 544 C C . GLY A 1 69 ? 38.882 12.813 -58.916 1.00 43.16 69 GLY A C 1
ATOM 545 O O . GLY A 1 69 ? 40.018 12.868 -58.464 1.00 43.16 69 GLY A O 1
ATOM 546 N N . ILE A 1 70 ? 38.229 11.670 -59.135 1.00 38.53 70 ILE A N 1
ATOM 547 C CA . ILE A 1 70 ? 38.735 10.433 -59.773 1.00 38.53 70 ILE A CA 1
ATOM 548 C C . ILE A 1 70 ? 37.717 9.338 -59.431 1.00 38.53 70 ILE A C 1
ATOM 550 O O . ILE A 1 70 ? 37.621 8.910 -58.290 1.00 38.53 70 ILE A O 1
ATOM 554 N N . GLY A 1 71 ? 36.944 8.903 -60.428 1.00 46.12 71 GLY A N 1
ATOM 555 C CA . GLY A 1 71 ? 35.964 7.833 -60.261 1.00 46.12 71 GLY A CA 1
ATOM 556 C C . GLY A 1 71 ? 36.637 6.499 -59.945 1.00 46.12 71 GLY A C 1
ATOM 557 O O . GLY A 1 71 ? 37.313 5.935 -60.807 1.00 46.12 71 GLY A O 1
ATOM 558 N N . MET A 1 72 ? 36.421 6.018 -58.725 1.00 37.16 72 MET A N 1
ATOM 559 C CA . MET A 1 72 ? 36.630 4.645 -58.273 1.00 37.16 72 MET A CA 1
ATOM 560 C C . MET A 1 72 ? 35.494 4.328 -57.284 1.00 37.16 72 MET A C 1
ATOM 562 O O . MET A 1 72 ? 35.485 4.853 -56.184 1.00 37.16 72 MET A O 1
ATOM 566 N N . GLU A 1 73 ? 34.533 3.534 -57.762 1.00 43.84 73 GLU A N 1
ATOM 567 C CA . GLU A 1 73 ? 33.595 2.653 -57.037 1.00 43.84 73 GLU A CA 1
ATOM 568 C C . GLU A 1 73 ? 32.941 3.164 -55.729 1.00 43.84 73 GLU A C 1
ATOM 570 O O . GLU A 1 73 ? 33.398 2.878 -54.629 1.00 43.84 73 GLU A O 1
ATOM 575 N N . ASP A 1 74 ? 31.759 3.781 -55.874 1.00 48.19 74 ASP A N 1
ATOM 576 C CA . ASP A 1 74 ? 30.842 4.229 -54.804 1.00 48.19 74 ASP A CA 1
ATOM 577 C C . ASP A 1 74 ? 30.243 3.093 -53.921 1.00 48.19 74 ASP A C 1
ATOM 579 O O . ASP A 1 74 ? 29.404 3.358 -53.061 1.00 48.19 74 ASP A O 1
ATOM 583 N N . GLU A 1 75 ? 30.600 1.815 -54.121 1.00 48.66 75 GLU A N 1
ATOM 584 C CA . GLU A 1 75 ? 29.961 0.679 -53.419 1.00 48.66 75 GLU A CA 1
ATOM 585 C C . GLU A 1 75 ? 30.561 0.381 -52.026 1.00 48.66 75 GLU A C 1
ATOM 587 O O . GLU A 1 75 ? 29.836 -0.087 -51.148 1.00 48.66 75 GLU A O 1
ATOM 592 N N . GLU A 1 76 ? 31.846 0.672 -51.773 1.00 47.50 76 GLU A N 1
ATOM 593 C CA . GLU A 1 76 ? 32.494 0.365 -50.478 1.00 47.50 76 GLU A CA 1
ATOM 594 C C . GLU A 1 76 ? 32.181 1.402 -49.374 1.00 47.50 76 GLU A C 1
ATOM 596 O O . GLU A 1 76 ? 32.132 1.061 -48.187 1.00 47.50 76 GLU A O 1
ATOM 601 N N . GLU A 1 77 ? 31.933 2.665 -49.736 1.00 45.47 77 GLU A N 1
ATOM 602 C CA . GLU A 1 77 ? 31.696 3.759 -48.779 1.00 45.47 77 GLU A CA 1
ATOM 603 C C . GLU A 1 77 ? 30.266 3.755 -48.218 1.00 45.47 77 GLU A C 1
ATOM 605 O O . GLU A 1 77 ? 30.087 3.910 -47.004 1.00 45.47 77 GLU A O 1
ATOM 610 N N . ASP A 1 78 ? 29.259 3.470 -49.056 1.00 49.44 78 ASP A N 1
ATOM 611 C CA . ASP A 1 78 ? 27.868 3.285 -48.620 1.00 49.44 78 ASP A CA 1
ATOM 612 C C . ASP A 1 78 ? 27.768 2.072 -47.653 1.00 49.44 78 ASP A C 1
ATOM 614 O O . ASP A 1 78 ? 27.109 2.163 -46.612 1.00 49.44 78 ASP A O 1
ATOM 618 N N . GLU A 1 79 ? 28.495 0.964 -47.892 1.00 51.22 79 GLU A N 1
ATOM 619 C CA . GLU A 1 79 ? 28.544 -0.192 -46.969 1.00 51.22 79 GLU A CA 1
ATOM 620 C C . GLU A 1 79 ? 29.061 0.170 -45.562 1.00 51.22 79 GLU A C 1
ATOM 622 O O . GLU A 1 79 ? 28.567 -0.366 -44.560 1.00 51.22 79 GLU A O 1
ATOM 627 N N . SER A 1 80 ? 30.028 1.088 -45.461 1.00 55.44 80 SER A N 1
ATOM 628 C CA . SER A 1 80 ? 30.626 1.501 -44.184 1.00 55.44 80 SER A CA 1
ATOM 629 C C . SER A 1 80 ? 29.634 2.267 -43.295 1.00 55.44 80 SER A C 1
ATOM 631 O O . SER A 1 80 ? 29.525 1.983 -42.096 1.00 55.44 80 SER A O 1
ATOM 633 N N . PHE A 1 81 ? 28.829 3.146 -43.900 1.00 55.84 81 PHE A N 1
ATOM 634 C CA . PHE A 1 81 ? 27.774 3.912 -43.240 1.00 55.84 81 PHE A CA 1
ATOM 635 C C . PHE A 1 81 ? 26.617 3.007 -42.787 1.00 55.84 81 PHE A C 1
ATOM 637 O O . PHE A 1 81 ? 26.147 3.070 -41.649 1.00 55.84 81 PHE A O 1
ATOM 644 N N . TYR A 1 82 ? 26.183 2.074 -43.638 1.00 56.25 82 TYR A N 1
ATOM 645 C CA . TYR A 1 82 ? 25.155 1.104 -43.247 1.00 56.25 82 TYR A CA 1
ATOM 646 C C . TYR A 1 82 ? 25.624 0.172 -42.127 1.00 56.25 82 TYR A C 1
ATOM 648 O O . TYR A 1 82 ? 24.834 -0.204 -41.253 1.00 56.25 82 TYR A O 1
ATOM 656 N N . SER A 1 83 ? 26.912 -0.174 -42.121 1.00 59.38 83 SER A N 1
ATOM 657 C CA . SER A 1 83 ? 27.538 -0.958 -41.060 1.00 59.38 83 SER A CA 1
ATOM 658 C C . SER A 1 83 ? 27.542 -0.208 -39.721 1.00 59.38 83 SER A C 1
ATOM 660 O O . SER A 1 83 ? 27.183 -0.805 -38.699 1.00 59.38 83 SER A O 1
ATOM 662 N N . SER A 1 84 ? 27.847 1.098 -39.700 1.00 59.16 84 SER A N 1
ATOM 663 C CA . SER A 1 84 ? 27.846 1.901 -38.465 1.00 59.16 84 SER A CA 1
ATOM 664 C C . SER A 1 84 ? 26.438 2.045 -37.874 1.00 59.16 84 SER A C 1
ATOM 666 O O . SER A 1 84 ? 26.231 1.734 -36.696 1.00 59.16 84 SER A O 1
ATOM 668 N N . VAL A 1 85 ? 25.435 2.367 -38.699 1.00 61.06 85 VAL A N 1
ATOM 669 C CA . VAL A 1 85 ? 24.021 2.447 -38.285 1.00 61.06 85 VAL A CA 1
ATOM 670 C C . VAL A 1 85 ? 23.517 1.097 -37.761 1.00 61.06 85 VAL A C 1
ATOM 672 O O . VAL A 1 85 ? 22.789 1.037 -36.764 1.00 61.06 85 VAL A O 1
ATOM 675 N N . PHE A 1 86 ? 23.920 -0.013 -38.386 1.00 61.47 86 PHE A N 1
ATOM 676 C CA . PHE A 1 86 ? 23.535 -1.354 -37.946 1.00 61.47 86 PHE A CA 1
ATOM 677 C C . PHE A 1 86 ? 24.177 -1.740 -36.605 1.00 61.47 86 PHE A C 1
ATOM 679 O O . PHE A 1 86 ? 23.493 -2.272 -35.722 1.00 61.47 86 PHE A O 1
ATOM 686 N N . VAL A 1 87 ? 25.474 -1.466 -36.426 1.00 65.69 87 VAL A N 1
ATOM 687 C CA . VAL A 1 87 ? 26.192 -1.686 -35.158 1.00 65.69 87 VAL A CA 1
ATOM 688 C C . VAL A 1 87 ? 25.546 -0.876 -34.040 1.00 65.69 87 VAL A C 1
ATOM 690 O O . VAL A 1 87 ? 25.237 -1.415 -32.978 1.00 65.69 87 VAL A O 1
ATOM 693 N N . PHE A 1 88 ? 25.230 0.379 -34.316 1.00 66.00 88 PHE A N 1
ATOM 694 C CA . PHE A 1 88 ? 24.568 1.269 -33.382 1.00 66.00 88 PHE A CA 1
ATOM 695 C C . PHE A 1 88 ? 23.164 0.790 -32.975 1.00 66.00 88 PHE A C 1
ATOM 697 O O . PHE A 1 88 ? 22.847 0.692 -31.787 1.00 66.00 88 PHE A O 1
ATOM 704 N N . CYS A 1 89 ? 22.324 0.396 -33.940 1.00 63.50 89 CYS A N 1
ATOM 705 C CA . CYS A 1 89 ? 20.996 -0.157 -33.655 1.00 63.50 89 CYS A CA 1
ATOM 706 C C . CYS A 1 89 ? 21.079 -1.444 -32.816 1.00 63.50 89 CYS A C 1
ATOM 708 O O . CYS A 1 89 ? 20.244 -1.690 -31.938 1.00 63.50 89 CYS A O 1
ATOM 710 N N . ARG A 1 90 ? 22.100 -2.274 -33.061 1.00 68.19 90 ARG A N 1
ATOM 711 C CA . ARG A 1 90 ? 22.370 -3.482 -32.274 1.00 68.19 90 ARG A CA 1
ATOM 712 C C . ARG A 1 90 ? 22.737 -3.144 -30.828 1.00 68.19 90 ARG A C 1
ATOM 714 O O . ARG A 1 90 ? 22.253 -3.824 -29.920 1.00 68.19 90 ARG A O 1
ATOM 721 N N . ASP A 1 91 ? 23.542 -2.112 -30.615 1.00 68.94 91 ASP A N 1
ATOM 722 C CA . ASP A 1 91 ? 23.993 -1.699 -29.286 1.00 68.94 91 ASP A CA 1
ATOM 723 C C . ASP A 1 91 ? 22.845 -1.065 -28.477 1.00 68.94 91 ASP A C 1
ATOM 725 O O . ASP A 1 91 ? 22.656 -1.398 -27.302 1.00 68.94 91 ASP A O 1
ATOM 729 N N . ILE A 1 92 ? 21.984 -0.265 -29.122 1.00 68.88 92 ILE A N 1
ATOM 730 C CA . ILE A 1 92 ? 20.742 0.247 -28.517 1.00 68.88 92 ILE A CA 1
ATOM 731 C C . ILE A 1 92 ? 19.803 -0.901 -28.130 1.00 68.88 92 ILE A C 1
ATOM 733 O O . ILE A 1 92 ? 19.266 -0.910 -27.019 1.00 68.88 92 ILE A O 1
ATOM 737 N N . ARG A 1 93 ? 19.624 -1.908 -28.997 1.00 70.06 93 ARG A N 1
ATOM 738 C CA . ARG A 1 93 ? 18.810 -3.094 -28.674 1.00 70.06 93 ARG A CA 1
ATOM 739 C C . ARG A 1 93 ? 19.310 -3.783 -27.406 1.00 70.06 93 ARG A C 1
ATOM 741 O O . ARG A 1 93 ? 18.510 -4.135 -26.536 1.00 70.06 93 ARG A O 1
ATOM 748 N N . GLU A 1 94 ? 20.617 -3.996 -27.304 1.00 72.88 94 GLU A N 1
ATOM 749 C CA . GLU A 1 94 ? 21.214 -4.687 -26.162 1.00 72.88 94 GLU A CA 1
ATOM 750 C C . GLU A 1 94 ? 21.085 -3.868 -24.871 1.00 72.88 94 GLU A C 1
ATOM 752 O O . GLU A 1 94 ? 20.736 -4.401 -23.812 1.00 72.88 94 GLU A O 1
ATOM 757 N N . MET A 1 95 ? 21.251 -2.548 -24.966 1.00 77.44 95 MET A N 1
ATOM 758 C CA . MET A 1 95 ? 20.973 -1.623 -23.872 1.00 77.44 95 MET A CA 1
ATOM 759 C C . MET A 1 95 ? 19.516 -1.723 -23.397 1.00 77.44 95 MET A C 1
ATOM 761 O O . MET A 1 95 ? 19.276 -1.933 -22.205 1.00 77.44 95 MET A O 1
ATOM 765 N N . ILE A 1 96 ? 18.540 -1.622 -24.306 1.00 72.69 96 ILE A N 1
ATOM 766 C CA . ILE A 1 96 ? 17.105 -1.715 -23.987 1.00 72.69 96 ILE A CA 1
ATOM 767 C C . ILE A 1 96 ? 16.798 -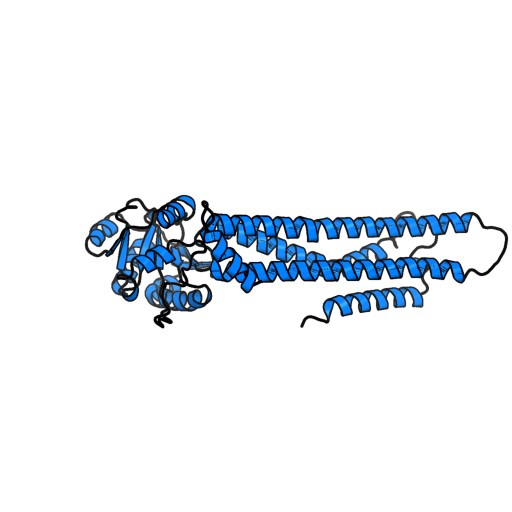3.043 -23.291 1.00 72.69 96 ILE A C 1
ATOM 769 O O . ILE A 1 96 ? 16.111 -3.061 -22.267 1.00 72.69 96 ILE A O 1
ATOM 773 N N . ARG A 1 97 ? 17.359 -4.154 -23.786 1.00 76.88 97 ARG A N 1
ATOM 774 C CA . ARG A 1 97 ? 17.217 -5.483 -23.172 1.00 76.88 97 ARG A CA 1
ATOM 775 C C . ARG A 1 97 ? 17.690 -5.483 -21.716 1.00 76.88 97 ARG A C 1
ATOM 777 O O . ARG A 1 97 ? 16.980 -5.958 -20.827 1.00 76.88 97 ARG A O 1
ATOM 784 N N . HIS A 1 98 ? 18.857 -4.903 -21.452 1.00 78.81 98 HIS A N 1
ATOM 785 C CA . HIS A 1 98 ? 19.427 -4.799 -20.112 1.00 78.81 98 HIS A CA 1
ATOM 786 C C . HIS A 1 98 ? 18.652 -3.861 -19.176 1.00 78.81 98 HIS A C 1
ATOM 788 O O . HIS A 1 98 ? 18.533 -4.146 -17.978 1.00 78.81 98 HIS A O 1
ATOM 794 N N . LEU A 1 99 ? 18.136 -2.742 -19.684 1.00 77.69 99 LEU A N 1
ATOM 795 C CA . LEU A 1 99 ? 17.305 -1.817 -18.910 1.00 77.69 99 LEU A CA 1
ATOM 796 C C . LEU A 1 99 ? 15.951 -2.447 -18.572 1.00 77.69 99 LEU A C 1
ATOM 798 O O . LEU A 1 99 ? 15.527 -2.390 -17.417 1.00 77.69 99 LEU A O 1
ATOM 802 N N . ARG A 1 100 ? 15.331 -3.145 -19.533 1.00 79.31 100 ARG A N 1
ATOM 803 C CA . ARG A 1 100 ? 14.104 -3.931 -19.330 1.00 79.31 100 ARG A CA 1
ATOM 804 C C . ARG A 1 100 ? 14.285 -4.963 -18.228 1.00 79.31 100 ARG A C 1
ATOM 806 O O . ARG A 1 100 ? 13.460 -5.040 -17.321 1.00 79.31 100 ARG A O 1
ATOM 813 N N . GLU A 1 101 ? 15.366 -5.738 -18.272 1.00 80.06 101 GLU A N 1
ATOM 814 C CA . GLU A 1 101 ? 15.645 -6.749 -17.251 1.00 80.06 101 GLU A CA 1
ATOM 815 C C . GLU A 1 101 ? 15.751 -6.124 -15.847 1.00 80.06 101 GLU A C 1
ATOM 817 O O . GLU A 1 101 ? 15.187 -6.648 -14.884 1.00 80.06 101 GLU A O 1
ATOM 822 N N . ARG A 1 102 ? 16.424 -4.973 -15.721 1.00 78.38 102 ARG A N 1
ATOM 823 C CA . ARG A 1 102 ? 16.543 -4.236 -14.451 1.00 78.38 102 ARG A CA 1
ATOM 824 C C . ARG A 1 102 ? 15.202 -3.669 -13.976 1.00 78.38 102 ARG A C 1
ATOM 826 O O . ARG A 1 102 ? 14.881 -3.809 -12.795 1.00 78.38 102 ARG A O 1
ATOM 833 N N . ALA A 1 103 ? 14.404 -3.093 -14.874 1.00 77.25 103 ALA A N 1
ATOM 834 C CA . ALA A 1 103 ? 13.075 -2.574 -14.557 1.00 77.25 103 ALA A CA 1
ATOM 835 C C . ALA A 1 103 ? 12.127 -3.691 -14.093 1.00 77.25 103 ALA A C 1
ATOM 837 O O . ALA A 1 103 ? 11.496 -3.570 -13.043 1.00 77.25 103 ALA A O 1
ATOM 838 N N . LEU A 1 104 ? 12.103 -4.829 -14.798 1.00 80.06 104 LEU A N 1
ATOM 839 C CA . LEU A 1 104 ? 11.321 -6.007 -14.409 1.00 80.06 104 LEU A CA 1
ATOM 840 C C . LEU A 1 104 ? 11.760 -6.562 -13.053 1.00 80.06 104 LEU A C 1
ATOM 842 O O . LEU A 1 104 ? 10.913 -6.952 -12.245 1.00 80.06 104 LEU A O 1
ATOM 846 N N . LYS A 1 105 ? 13.072 -6.571 -12.774 1.00 81.88 105 LYS A N 1
ATOM 847 C CA . LYS A 1 105 ? 13.576 -6.942 -11.449 1.00 81.88 105 LYS A CA 1
ATOM 848 C C . LYS A 1 105 ? 13.022 -6.003 -10.374 1.00 81.88 105 LYS A C 1
ATOM 850 O O . LYS A 1 105 ? 12.471 -6.469 -9.382 1.00 81.88 105 LYS A O 1
ATOM 855 N N . CYS A 1 106 ? 13.073 -4.693 -10.599 1.00 79.50 106 CYS A N 1
ATOM 856 C CA . CYS A 1 106 ? 12.523 -3.727 -9.652 1.00 79.50 106 CYS A CA 1
ATOM 857 C C . CYS A 1 106 ? 11.005 -3.894 -9.452 1.00 79.50 106 CYS A C 1
ATOM 859 O O . CYS A 1 106 ? 10.552 -3.965 -8.314 1.00 79.50 106 CYS A O 1
ATOM 861 N N . ILE A 1 107 ? 10.221 -4.074 -10.522 1.00 81.06 107 ILE A N 1
ATOM 862 C CA . ILE A 1 107 ? 8.769 -4.326 -10.430 1.00 81.06 107 ILE A CA 1
ATOM 863 C C . ILE A 1 107 ? 8.470 -5.561 -9.582 1.00 81.06 107 ILE A C 1
ATOM 865 O O . ILE A 1 107 ? 7.607 -5.537 -8.706 1.00 81.06 107 ILE A O 1
ATOM 869 N N . ASN A 1 108 ? 9.177 -6.658 -9.830 1.00 81.50 108 ASN A N 1
ATOM 870 C CA . ASN A 1 108 ? 8.982 -7.886 -9.068 1.00 81.50 108 ASN A CA 1
ATOM 871 C C . ASN A 1 108 ? 9.408 -7.720 -7.601 1.00 81.50 108 ASN A C 1
ATOM 873 O O . ASN A 1 108 ? 8.758 -8.279 -6.719 1.00 81.50 108 ASN A O 1
ATOM 877 N N . PHE A 1 109 ? 10.445 -6.928 -7.322 1.00 80.94 109 PHE A N 1
ATOM 878 C CA . PHE A 1 109 ? 10.805 -6.552 -5.956 1.00 80.94 109 PHE A CA 1
ATOM 879 C C . PHE A 1 109 ? 9.689 -5.747 -5.275 1.00 80.94 109 PHE A C 1
ATOM 881 O O . PHE A 1 109 ? 9.283 -6.102 -4.172 1.00 80.94 109 PHE A O 1
ATOM 888 N N . ILE A 1 110 ? 9.128 -4.740 -5.951 1.00 83.00 110 ILE A N 1
ATOM 889 C CA . ILE A 1 110 ? 7.994 -3.946 -5.452 1.00 83.00 110 ILE A CA 1
ATOM 890 C C . ILE A 1 110 ? 6.798 -4.845 -5.148 1.00 83.00 110 ILE A C 1
ATOM 892 O O . ILE A 1 110 ? 6.209 -4.726 -4.081 1.00 83.00 110 ILE A O 1
ATOM 896 N N . LYS A 1 111 ? 6.467 -5.793 -6.034 1.00 84.12 111 LYS A N 1
ATOM 897 C CA . LYS A 1 111 ? 5.385 -6.764 -5.799 1.00 84.12 111 LYS A CA 1
ATOM 898 C C . LYS A 1 111 ? 5.607 -7.570 -4.518 1.00 84.12 111 LYS A C 1
ATOM 900 O O . LYS A 1 111 ? 4.677 -7.730 -3.733 1.00 84.12 111 LYS A O 1
ATOM 905 N N . ILE A 1 112 ? 6.826 -8.069 -4.302 1.00 81.88 112 ILE A N 1
ATOM 906 C CA . ILE A 1 112 ? 7.182 -8.820 -3.088 1.00 81.88 112 ILE A CA 1
ATOM 907 C C . ILE A 1 112 ? 7.059 -7.924 -1.852 1.00 81.88 112 ILE A C 1
ATOM 909 O O . ILE A 1 112 ? 6.455 -8.330 -0.865 1.00 81.88 112 ILE A O 1
ATOM 913 N N . LEU A 1 113 ? 7.586 -6.704 -1.926 1.00 79.75 113 LEU A N 1
ATOM 914 C CA . LEU A 1 113 ? 7.554 -5.743 -0.831 1.00 79.75 113 LEU A CA 1
ATOM 915 C C . LEU A 1 113 ? 6.111 -5.350 -0.467 1.00 79.75 113 LEU A C 1
ATOM 917 O O . LEU A 1 113 ? 5.730 -5.373 0.701 1.00 79.75 113 LEU A O 1
ATOM 921 N N . SER A 1 114 ? 5.276 -5.079 -1.470 1.00 82.62 114 SER A N 1
ATOM 922 C CA . SER A 1 114 ? 3.852 -4.792 -1.308 1.00 82.62 114 SER A CA 1
ATOM 923 C C . SER A 1 114 ? 3.084 -5.950 -0.660 1.00 82.62 114 SER A C 1
ATOM 925 O O . SER A 1 114 ? 2.134 -5.698 0.069 1.00 82.62 114 SER A O 1
ATOM 927 N N . CYS A 1 115 ? 3.468 -7.216 -0.857 1.00 81.94 115 CYS A N 1
ATOM 928 C CA . CYS A 1 115 ? 2.835 -8.341 -0.149 1.00 81.94 115 CYS A CA 1
ATOM 929 C C . CYS A 1 115 ? 3.036 -8.311 1.373 1.00 81.94 115 CYS A C 1
ATOM 931 O O . CYS A 1 115 ? 2.198 -8.850 2.100 1.00 81.94 115 CYS A O 1
ATOM 933 N N . ASP A 1 116 ? 4.118 -7.687 1.836 1.00 77.50 116 ASP A N 1
ATOM 934 C CA . ASP A 1 116 ? 4.468 -7.612 3.255 1.00 77.50 116 ASP A CA 1
ATOM 935 C C . ASP A 1 116 ? 4.077 -6.279 3.899 1.00 77.50 116 ASP A C 1
ATOM 937 O O . ASP A 1 116 ? 3.914 -6.217 5.115 1.00 77.50 116 ASP A O 1
ATOM 941 N N . LEU A 1 117 ? 3.937 -5.221 3.099 1.00 80.00 117 LEU A N 1
ATOM 942 C CA . LEU A 1 117 ? 3.595 -3.880 3.574 1.00 80.00 117 LEU A CA 1
ATOM 943 C C . LEU A 1 117 ? 2.113 -3.546 3.424 1.00 80.00 117 LEU A C 1
ATOM 945 O O . LEU A 1 117 ? 1.565 -2.830 4.257 1.00 80.00 117 LEU A O 1
ATOM 949 N N . GLU A 1 118 ? 1.453 -4.051 2.381 1.00 85.81 118 GLU A N 1
ATOM 950 C CA . GLU A 1 118 ? 0.047 -3.753 2.098 1.00 85.81 118 GLU A CA 1
ATOM 951 C C . GLU A 1 118 ? -0.873 -4.775 2.766 1.00 85.81 118 GLU A C 1
ATOM 953 O O . GLU A 1 118 ? -1.551 -5.573 2.115 1.00 85.81 118 GLU A O 1
ATOM 958 N N . ILE A 1 119 ? -0.826 -4.785 4.095 1.00 86.19 119 ILE A N 1
ATOM 959 C CA . ILE A 1 119 ? -1.580 -5.709 4.949 1.00 86.19 119 ILE A CA 1
ATOM 960 C C . ILE A 1 119 ? -2.860 -5.087 5.515 1.00 86.19 119 ILE A C 1
ATOM 962 O O . ILE A 1 119 ? -3.575 -5.762 6.260 1.00 86.19 119 ILE A O 1
ATOM 966 N N . CYS A 1 120 ? -3.139 -3.827 5.175 1.00 89.19 120 CYS A N 1
ATOM 967 C CA . CYS A 1 120 ? -4.284 -3.073 5.659 1.00 89.19 120 CYS A CA 1
ATOM 968 C C . CYS A 1 120 ? -5.242 -2.708 4.514 1.00 89.19 120 CYS A C 1
ATOM 970 O O . CYS A 1 120 ? -4.798 -2.426 3.401 1.00 89.19 120 CYS A O 1
ATOM 972 N N . SER A 1 121 ? -6.542 -2.668 4.804 1.00 91.25 121 SER A N 1
ATOM 973 C CA . SER A 1 121 ? -7.546 -1.994 3.973 1.00 91.25 121 SER A CA 1
ATOM 974 C C . SER A 1 121 ? -8.033 -0.741 4.688 1.00 91.25 121 SER A C 1
ATOM 976 O O . SER A 1 121 ? -8.201 -0.744 5.912 1.00 91.25 121 SER A O 1
ATOM 978 N N . LYS A 1 122 ? -8.269 0.319 3.921 1.00 90.56 122 LYS A N 1
ATOM 979 C CA . LYS A 1 122 ? -8.630 1.644 4.421 1.00 90.56 122 LYS A CA 1
ATOM 980 C C . LYS A 1 122 ? -10.069 1.977 4.047 1.00 90.56 122 LYS A C 1
ATOM 982 O O . LYS A 1 122 ? -10.430 1.917 2.871 1.00 90.56 122 LYS A O 1
ATOM 987 N N . TYR A 1 123 ? -10.871 2.364 5.034 1.00 91.06 123 TYR A N 1
ATOM 988 C CA . TYR A 1 123 ? -12.271 2.738 4.850 1.00 91.06 123 TYR A CA 1
ATOM 989 C C . TYR A 1 123 ? -12.492 4.199 5.209 1.00 91.06 123 TYR A C 1
ATOM 991 O O . TYR A 1 123 ? -12.212 4.626 6.330 1.00 91.06 123 TYR A O 1
ATOM 999 N N . GLY A 1 124 ? -13.046 4.930 4.250 1.00 89.62 124 GLY A N 1
ATOM 1000 C CA . GLY A 1 124 ? -13.551 6.273 4.455 1.00 89.62 124 GLY A CA 1
ATOM 1001 C C . GLY A 1 124 ? -14.870 6.261 5.207 1.00 89.62 124 GLY A C 1
ATOM 1002 O O . GLY A 1 124 ? -15.739 5.424 4.952 1.00 89.62 124 GLY A O 1
ATOM 1003 N N . ILE A 1 125 ? -15.009 7.229 6.103 1.00 87.12 125 ILE A N 1
ATOM 1004 C CA . ILE A 1 125 ? -16.241 7.540 6.819 1.00 87.12 125 ILE A CA 1
ATOM 1005 C C . ILE A 1 125 ? -16.925 8.717 6.115 1.00 87.12 125 ILE A C 1
ATOM 1007 O O . ILE A 1 125 ? -16.276 9.726 5.843 1.00 87.12 125 ILE A O 1
ATOM 1011 N N . THR A 1 126 ? -18.225 8.611 5.839 1.00 84.19 126 THR A N 1
ATOM 1012 C CA . THR A 1 126 ? -19.017 9.714 5.254 1.00 84.19 126 THR A CA 1
ATOM 1013 C C . THR A 1 126 ? -19.861 10.471 6.286 1.00 84.19 126 THR A C 1
ATOM 1015 O O . THR A 1 126 ? -20.344 11.563 5.998 1.00 84.19 126 THR A O 1
ATOM 1018 N N . ASP A 1 127 ? -20.005 9.927 7.498 1.00 79.88 127 ASP A N 1
ATOM 1019 C CA . ASP A 1 127 ? -20.817 10.480 8.585 1.00 79.88 127 ASP A CA 1
ATOM 1020 C C . ASP A 1 127 ? -20.089 10.351 9.931 1.00 79.88 127 ASP A C 1
ATOM 1022 O O . ASP A 1 127 ? -19.812 9.245 10.394 1.00 79.88 127 ASP A O 1
ATOM 1026 N N . ASP A 1 128 ? -19.820 11.481 10.586 1.00 72.69 128 ASP A N 1
ATOM 1027 C CA . ASP A 1 128 ? -19.077 11.554 11.850 1.00 72.69 128 ASP A CA 1
ATOM 1028 C C . ASP A 1 128 ? -19.746 10.817 13.019 1.00 72.69 128 ASP A C 1
ATOM 1030 O O . ASP A 1 128 ? -19.084 10.489 14.003 1.00 72.69 128 ASP A O 1
ATOM 1034 N N . THR A 1 129 ? -21.042 10.512 12.921 1.00 74.81 129 THR A N 1
ATOM 1035 C CA . THR A 1 129 ? -21.765 9.755 13.953 1.00 74.81 129 THR A CA 1
ATOM 1036 C C . THR A 1 129 ? -21.578 8.241 13.844 1.00 74.81 129 THR A C 1
ATOM 1038 O O . THR A 1 129 ? -21.980 7.505 14.749 1.00 74.81 129 THR A O 1
ATOM 1041 N N . ILE A 1 130 ? -20.934 7.747 12.777 1.00 81.19 130 ILE A N 1
ATOM 1042 C CA . ILE A 1 130 ? -20.818 6.307 12.537 1.00 81.19 130 ILE A CA 1
ATOM 1043 C C . ILE A 1 130 ? -20.006 5.570 13.596 1.00 81.19 130 ILE A C 1
ATOM 1045 O O . ILE A 1 130 ? -20.264 4.393 13.829 1.00 81.19 130 ILE A O 1
ATOM 1049 N N . GLY A 1 131 ? -19.021 6.213 14.229 1.00 80.00 131 GLY A N 1
ATOM 1050 C CA . GLY A 1 131 ? -18.099 5.493 15.107 1.00 80.00 131 GLY A CA 1
ATOM 1051 C C . GLY A 1 131 ? -18.801 4.892 16.325 1.00 80.00 131 GLY A C 1
ATOM 1052 O O . GLY A 1 131 ? -18.487 3.768 16.708 1.00 80.00 131 GLY A O 1
ATOM 1053 N N . ASP A 1 132 ? -19.819 5.567 16.868 1.00 85.94 132 ASP A N 1
ATOM 1054 C CA . ASP A 1 132 ? -20.639 5.044 17.969 1.00 85.94 132 ASP A CA 1
ATOM 1055 C C . ASP A 1 132 ? -21.504 3.854 17.546 1.00 85.94 132 ASP A C 1
ATOM 1057 O O . ASP A 1 132 ? -21.636 2.870 18.280 1.00 85.94 132 ASP A O 1
ATOM 1061 N N . ASP A 1 133 ? -22.111 3.951 16.367 1.00 85.81 133 ASP A N 1
ATOM 1062 C CA . ASP A 1 133 ? -22.976 2.914 15.817 1.00 85.81 133 ASP A CA 1
ATOM 1063 C C . ASP A 1 133 ? -22.159 1.670 15.438 1.00 85.81 133 ASP A C 1
ATOM 1065 O O . ASP A 1 133 ? -22.491 0.550 15.835 1.00 85.81 133 ASP A O 1
ATOM 1069 N N . LEU A 1 134 ? -21.040 1.875 14.741 1.00 88.19 134 LEU A N 1
ATOM 1070 C CA . LEU A 1 134 ? -20.104 0.825 14.364 1.00 88.19 134 LEU A CA 1
ATOM 1071 C C . LEU A 1 134 ? -19.508 0.148 15.597 1.00 88.19 134 LEU A C 1
ATOM 1073 O O . LEU A 1 134 ? -19.403 -1.077 15.620 1.00 88.19 134 LEU A O 1
ATOM 1077 N N . LEU A 1 135 ? -19.165 0.910 16.640 1.00 88.31 135 LEU A N 1
ATOM 1078 C CA . LEU A 1 135 ? -18.672 0.340 17.891 1.00 88.31 135 LEU A CA 1
ATOM 1079 C C . LEU A 1 135 ? -19.700 -0.615 18.497 1.00 88.31 135 LEU A C 1
ATOM 1081 O O . LEU A 1 135 ? -19.349 -1.746 18.826 1.00 88.31 135 LEU A O 1
ATOM 1085 N N . LYS A 1 136 ? -20.970 -0.204 18.618 1.00 87.44 136 LYS A N 1
ATOM 1086 C CA . LYS A 1 136 ? -22.032 -1.092 19.127 1.00 87.44 136 LYS A CA 1
ATOM 1087 C C . LYS A 1 136 ? -22.132 -2.357 18.283 1.00 87.44 136 LYS A C 1
ATOM 1089 O O . LYS A 1 136 ? -22.166 -3.455 18.830 1.00 87.44 136 LYS A O 1
ATOM 1094 N N . ARG A 1 137 ? -22.083 -2.214 16.956 1.00 89.38 137 ARG A N 1
ATOM 1095 C CA . ARG A 1 137 ? -22.157 -3.355 16.043 1.00 89.38 137 ARG A CA 1
ATOM 1096 C C . ARG A 1 137 ? -20.983 -4.320 16.198 1.00 89.38 137 ARG A C 1
ATOM 1098 O O . ARG A 1 137 ? -21.178 -5.536 16.165 1.00 89.38 137 ARG A O 1
ATOM 1105 N N . LEU A 1 138 ? -19.771 -3.802 16.372 1.00 89.62 138 LEU A N 1
ATOM 1106 C CA . LEU A 1 138 ? -18.588 -4.621 16.626 1.00 89.62 138 LEU A CA 1
ATOM 1107 C C . LEU A 1 138 ? -18.763 -5.447 17.905 1.00 89.62 138 LEU A C 1
ATOM 1109 O O . LEU A 1 138 ? -18.477 -6.642 17.900 1.00 89.62 138 LEU A O 1
ATOM 1113 N N . LEU A 1 139 ? -19.325 -4.864 18.961 1.00 87.25 139 LEU A N 1
ATOM 1114 C CA . LEU A 1 139 ? -19.602 -5.589 20.204 1.00 87.25 139 LEU A CA 1
ATOM 1115 C C . LEU A 1 139 ? -20.684 -6.655 20.044 1.00 87.25 139 LEU A C 1
ATOM 1117 O O . LEU A 1 139 ? -20.499 -7.777 20.511 1.00 87.25 139 LEU A O 1
ATOM 1121 N N . ASP A 1 140 ? -21.778 -6.334 19.353 1.00 88.31 140 ASP A N 1
ATOM 1122 C CA . ASP A 1 140 ? -22.867 -7.285 19.089 1.00 88.31 140 ASP A CA 1
ATOM 1123 C C . ASP A 1 140 ? -22.389 -8.484 18.259 1.00 88.31 140 ASP A C 1
ATOM 1125 O O . ASP A 1 140 ? -22.916 -9.590 18.368 1.00 88.31 140 ASP A O 1
ATOM 1129 N N . THR A 1 141 ? -21.358 -8.275 17.441 1.00 88.00 141 THR A N 1
ATOM 1130 C CA . THR A 1 141 ? -20.716 -9.316 16.627 1.00 88.00 141 THR A CA 1
ATOM 1131 C C . THR A 1 141 ? -19.558 -10.015 17.342 1.00 88.00 141 THR A C 1
ATOM 1133 O O . THR A 1 141 ? -18.862 -10.822 16.730 1.00 88.00 141 THR A O 1
ATOM 1136 N N . GLY A 1 142 ? -19.370 -9.750 18.639 1.00 86.62 142 GLY A N 1
ATOM 1137 C CA . GLY A 1 142 ? -18.386 -10.427 19.477 1.00 86.62 142 GLY A CA 1
ATOM 1138 C C . GLY A 1 142 ? -16.960 -9.902 19.324 1.00 86.62 142 GLY A C 1
ATOM 1139 O O . GLY A 1 142 ? -16.023 -10.610 19.668 1.00 86.62 142 GLY A O 1
ATOM 1140 N N . HIS A 1 143 ? -16.752 -8.690 18.814 1.00 91.38 143 HIS A N 1
ATOM 1141 C CA . HIS A 1 143 ? -15.430 -8.068 18.854 1.00 91.38 143 HIS A CA 1
ATOM 1142 C C . HIS A 1 143 ? -15.137 -7.533 20.255 1.00 91.38 143 HIS A C 1
ATOM 1144 O O . HIS A 1 143 ? -16.028 -7.069 20.970 1.00 91.38 143 HIS A O 1
ATOM 1150 N N . VAL A 1 144 ? -13.862 -7.549 20.631 1.00 91.50 144 VAL A N 1
ATOM 1151 C CA . VAL A 1 144 ? -13.385 -7.051 21.920 1.00 91.50 144 VAL A CA 1
ATOM 1152 C C . VAL A 1 144 ? -12.490 -5.841 21.703 1.00 91.50 144 VAL A C 1
ATOM 1154 O O . VAL A 1 144 ? -11.559 -5.876 20.896 1.00 91.50 144 VAL A O 1
ATOM 1157 N N . MET A 1 145 ? -12.768 -4.773 22.453 1.00 92.44 145 MET A N 1
ATOM 1158 C CA . MET A 1 145 ? -11.916 -3.589 22.503 1.00 92.44 145 MET A CA 1
ATOM 1159 C C . MET A 1 145 ? -10.647 -3.892 23.303 1.00 92.44 145 MET A C 1
ATOM 1161 O O . MET A 1 145 ? -10.715 -4.388 24.433 1.00 92.44 145 MET A O 1
ATOM 1165 N N . VAL A 1 146 ? -9.497 -3.553 22.733 1.00 91.56 146 VAL A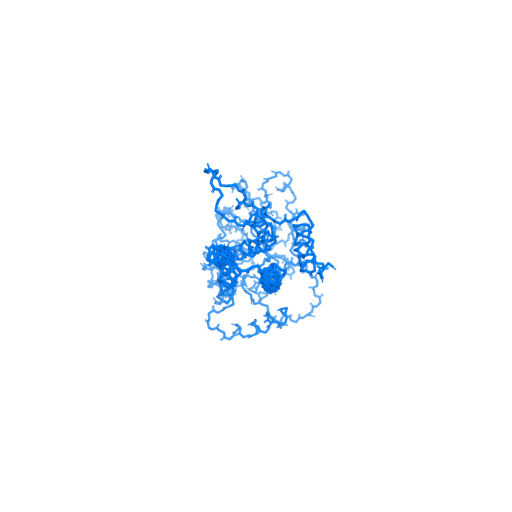 N 1
ATOM 1166 C CA . VAL A 1 146 ? -8.178 -3.722 23.338 1.00 91.56 146 VAL A CA 1
ATOM 1167 C C . VAL A 1 146 ? -7.701 -2.378 23.867 1.00 91.56 146 VAL A C 1
ATOM 1169 O O . VAL A 1 146 ? -7.679 -1.384 23.145 1.00 91.56 146 VAL A O 1
ATOM 1172 N N . LYS A 1 147 ? -7.297 -2.349 25.136 1.00 90.31 147 LYS A N 1
ATOM 1173 C CA . LYS A 1 147 ? -6.710 -1.175 25.775 1.00 90.31 147 LYS A CA 1
ATOM 1174 C C . LYS A 1 147 ? -5.237 -1.360 26.056 1.00 90.31 147 LYS A C 1
ATOM 1176 O O . LYS A 1 147 ? -4.824 -2.382 26.601 1.00 90.31 147 LYS A O 1
ATOM 1181 N N . PHE A 1 148 ? -4.481 -0.303 25.792 1.00 90.38 148 PHE A N 1
ATOM 1182 C CA . PHE A 1 148 ? -3.048 -0.265 26.033 1.00 90.38 148 PHE A CA 1
ATOM 1183 C C . PHE A 1 148 ? -2.742 0.436 27.353 1.00 90.38 148 PHE A C 1
ATOM 1185 O O . PHE A 1 148 ? -2.871 1.654 27.470 1.00 90.38 148 PHE A O 1
ATOM 1192 N N . SER A 1 149 ? -2.301 -0.326 28.353 1.00 89.50 149 SER A N 1
ATOM 1193 C CA . SER A 1 149 ? -1.949 0.207 29.677 1.00 89.50 149 SER A CA 1
ATOM 1194 C C . SER A 1 149 ? -0.804 1.222 29.620 1.00 89.50 149 SER A C 1
ATOM 1196 O O . SER A 1 149 ? -0.769 2.174 30.394 1.00 89.50 149 SER A O 1
ATOM 1198 N N . ASN A 1 150 ? 0.114 1.044 28.670 1.00 89.38 150 ASN A N 1
ATOM 1199 C CA . ASN A 1 150 ? 1.281 1.892 28.462 1.00 89.38 150 ASN A CA 1
ATOM 1200 C C . ASN A 1 150 ? 1.127 2.893 27.300 1.00 89.38 150 ASN A C 1
ATOM 1202 O O . ASN A 1 150 ? 2.093 3.598 26.988 1.00 89.38 150 ASN A O 1
ATOM 1206 N N . TYR A 1 151 ? -0.049 2.976 26.666 1.00 87.94 151 TYR A N 1
ATOM 1207 C CA . TYR A 1 151 ? -0.378 3.971 25.637 1.00 87.94 151 TYR A CA 1
ATOM 1208 C C . TYR A 1 151 ? -1.869 4.383 25.703 1.00 87.94 151 TYR A C 1
ATOM 1210 O O . TYR A 1 151 ? -2.629 4.108 24.777 1.00 87.94 151 TYR A O 1
ATOM 1218 N N . PRO A 1 152 ? -2.305 5.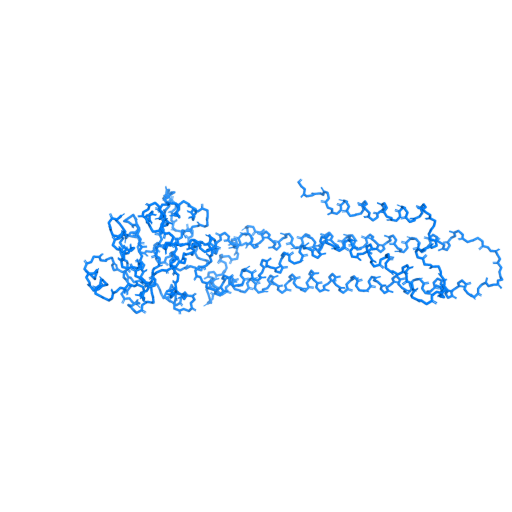010 26.815 1.00 83.31 152 PRO A N 1
ATOM 1219 C CA . PRO A 1 152 ? -3.719 5.312 27.058 1.00 83.31 152 PRO A CA 1
ATOM 1220 C C . PRO A 1 152 ? -4.285 6.404 26.138 1.00 83.31 152 PRO A C 1
ATOM 1222 O O . PRO A 1 152 ? -5.462 6.354 25.795 1.00 83.31 152 PRO A O 1
ATOM 1225 N N . ASP A 1 153 ? -3.451 7.355 25.710 1.00 85.06 153 ASP A N 1
ATOM 1226 C CA . ASP A 1 153 ? -3.841 8.494 24.866 1.00 85.06 153 ASP A CA 1
ATOM 1227 C C . ASP A 1 153 ? -3.659 8.200 23.367 1.00 85.06 153 ASP A C 1
ATOM 1229 O O . ASP A 1 153 ? -3.278 9.072 22.584 1.00 85.06 153 ASP A O 1
ATOM 1233 N N . ALA A 1 154 ? -3.863 6.946 22.956 1.00 84.94 154 ALA A N 1
ATOM 1234 C CA . ALA A 1 154 ? -3.788 6.578 21.549 1.00 84.94 154 ALA A CA 1
ATOM 1235 C C . ALA A 1 154 ? -4.880 7.315 20.737 1.00 84.94 154 ALA A C 1
ATOM 1237 O O . ALA A 1 154 ? -6.043 7.361 21.160 1.00 84.94 154 ALA A O 1
ATOM 1238 N N . PRO A 1 155 ? -4.556 7.857 19.545 1.00 86.44 155 PRO A N 1
ATOM 1239 C CA . PRO A 1 155 ? -5.528 8.568 18.712 1.00 86.44 155 PRO A CA 1
ATOM 1240 C C . PRO A 1 155 ? -6.578 7.639 18.080 1.00 86.44 155 PRO A C 1
ATOM 1242 O O . PRO A 1 155 ? -7.498 8.113 17.423 1.00 86.44 155 PRO A O 1
ATOM 1245 N N . PHE A 1 156 ? -6.486 6.331 18.321 1.00 88.00 156 PHE A N 1
ATOM 1246 C CA . PHE A 1 156 ? -7.393 5.302 17.828 1.00 88.00 156 PHE A CA 1
ATOM 1247 C C . PHE A 1 156 ? -7.703 4.259 18.908 1.00 88.00 156 PHE A C 1
ATOM 1249 O O . PHE A 1 156 ? -6.946 4.066 19.860 1.00 88.00 156 PHE A O 1
ATOM 1256 N N . GLN A 1 157 ? -8.808 3.545 18.715 1.00 89.69 157 GLN A N 1
ATOM 1257 C CA . GLN A 1 157 ? -9.210 2.363 19.466 1.00 89.69 157 GLN A CA 1
ATOM 1258 C C . GLN A 1 157 ? -9.007 1.113 18.612 1.00 89.69 157 GLN A C 1
ATOM 1260 O O . GLN A 1 157 ? -9.286 1.129 17.412 1.00 89.69 157 GLN A O 1
ATOM 1265 N N . VAL A 1 158 ? -8.540 0.029 19.234 1.00 91.31 158 VAL A N 1
ATOM 1266 C CA . VAL A 1 158 ? -8.281 -1.247 18.556 1.00 91.31 158 VAL A CA 1
ATOM 1267 C C . VAL A 1 158 ? -9.339 -2.267 18.949 1.00 91.31 158 VAL A C 1
ATOM 1269 O O . VAL A 1 158 ? -9.607 -2.472 20.132 1.00 91.31 158 VAL A O 1
ATOM 1272 N N . PHE A 1 159 ? -9.903 -2.941 17.953 1.00 92.12 159 PHE A N 1
ATOM 1273 C CA . PHE A 1 159 ? -10.848 -4.036 18.124 1.00 92.12 159 PHE A CA 1
ATOM 1274 C C . PHE A 1 159 ? -10.300 -5.302 17.478 1.00 92.12 159 PHE A C 1
ATOM 1276 O O . PHE A 1 159 ? -9.707 -5.253 16.403 1.00 92.12 159 PHE A O 1
ATOM 1283 N N . CYS A 1 160 ? -10.517 -6.439 18.129 1.00 91.25 160 CYS A N 1
ATOM 1284 C CA . CYS A 1 160 ? -10.120 -7.754 17.636 1.00 91.25 160 CYS A CA 1
ATOM 1285 C C . CYS A 1 160 ? -11.273 -8.751 17.781 1.00 91.25 160 CYS A C 1
ATOM 1287 O O . CYS A 1 160 ? -12.223 -8.510 18.528 1.00 91.25 160 CYS A O 1
ATOM 1289 N N . THR A 1 161 ? -11.201 -9.870 17.066 1.00 87.62 161 THR A N 1
ATOM 1290 C CA . THR A 1 161 ? -12.121 -10.997 17.260 1.00 87.62 161 THR A CA 1
ATOM 1291 C C . THR A 1 161 ? -11.829 -11.716 18.586 1.00 87.62 161 THR A C 1
ATOM 1293 O O . THR A 1 161 ? -10.714 -11.655 19.112 1.00 87.62 161 THR A O 1
ATOM 1296 N N . LEU A 1 162 ? -12.819 -12.431 19.133 1.00 85.38 162 LEU A N 1
ATOM 1297 C CA . LEU A 1 162 ? -12.655 -13.233 20.359 1.00 85.38 162 LEU A CA 1
ATOM 1298 C C . LEU A 1 162 ? -11.503 -14.245 20.275 1.00 85.38 162 LEU A C 1
ATOM 1300 O O . LEU A 1 162 ? -10.839 -14.492 21.276 1.00 85.38 162 LEU A O 1
ATOM 1304 N N . ASP A 1 163 ? -11.217 -14.773 19.086 1.00 84.44 163 ASP A N 1
ATOM 1305 C CA . ASP A 1 163 ? -10.147 -15.755 18.856 1.00 84.44 163 ASP A CA 1
ATOM 1306 C C . ASP A 1 163 ? -8.735 -15.170 19.070 1.00 84.44 163 ASP A C 1
ATOM 1308 O O . ASP A 1 163 ? -7.756 -15.897 19.273 1.00 84.44 163 ASP A O 1
ATOM 1312 N N . VAL A 1 164 ? -8.627 -13.838 19.037 1.00 85.38 164 VAL A N 1
ATOM 1313 C CA . VAL A 1 164 ? -7.371 -13.082 19.123 1.00 85.38 164 VAL A CA 1
ATOM 1314 C C . VAL A 1 164 ? -7.170 -12.438 20.496 1.00 85.38 164 VAL A C 1
ATOM 1316 O O . VAL A 1 164 ? -6.035 -12.180 20.887 1.00 85.38 164 VAL A O 1
ATOM 1319 N N . VAL A 1 165 ? -8.240 -12.218 21.266 1.00 86.81 165 VAL A N 1
ATOM 1320 C CA . VAL A 1 165 ? -8.202 -11.430 22.513 1.00 86.81 165 VAL A CA 1
ATOM 1321 C C . VAL A 1 165 ? -7.189 -11.946 23.545 1.00 86.81 165 VAL A C 1
ATOM 1323 O O . VAL A 1 165 ? -6.572 -11.159 24.259 1.00 86.81 165 VAL A O 1
ATOM 1326 N N . ASN A 1 166 ? -6.982 -13.264 23.595 1.00 85.50 166 ASN A N 1
ATOM 1327 C CA . ASN A 1 166 ? -6.075 -13.927 24.535 1.00 85.50 166 ASN A CA 1
ATOM 1328 C C . ASN A 1 166 ? -4.649 -14.105 23.979 1.00 85.50 166 ASN A C 1
ATOM 1330 O O . ASN A 1 166 ? -3.857 -14.837 24.566 1.00 85.50 166 ASN A O 1
ATOM 1334 N N . LYS A 1 167 ? -4.324 -13.467 22.846 1.00 87.69 167 LYS A N 1
ATOM 1335 C CA . LYS A 1 167 ? -3.028 -13.559 22.154 1.00 87.69 167 LYS A CA 1
ATOM 1336 C C . LYS A 1 167 ? -2.369 -12.167 22.073 1.00 87.69 167 LYS A C 1
ATOM 1338 O O . LYS A 1 167 ? -2.282 -11.592 20.984 1.00 87.69 167 LYS A O 1
ATOM 1343 N N . PRO A 1 168 ? -1.930 -11.578 23.202 1.00 86.81 168 PRO A N 1
ATOM 1344 C CA . PRO A 1 168 ? -1.400 -10.214 23.228 1.00 86.81 168 PRO A CA 1
ATOM 1345 C C . PRO A 1 168 ? -0.141 -10.047 22.366 1.00 86.81 168 PRO A C 1
ATOM 1347 O O . PRO A 1 168 ? 0.021 -9.005 21.736 1.00 86.81 168 PRO A O 1
ATOM 1350 N N . GLU A 1 169 ? 0.720 -11.063 22.259 1.00 83.56 169 GLU A N 1
ATOM 1351 C CA . GLU A 1 169 ? 1.908 -11.015 21.395 1.00 83.56 169 GLU A CA 1
ATOM 1352 C C . GLU A 1 169 ? 1.531 -10.937 19.910 1.00 83.56 169 GLU A C 1
ATOM 1354 O O . GLU A 1 169 ? 2.197 -10.259 19.124 1.00 83.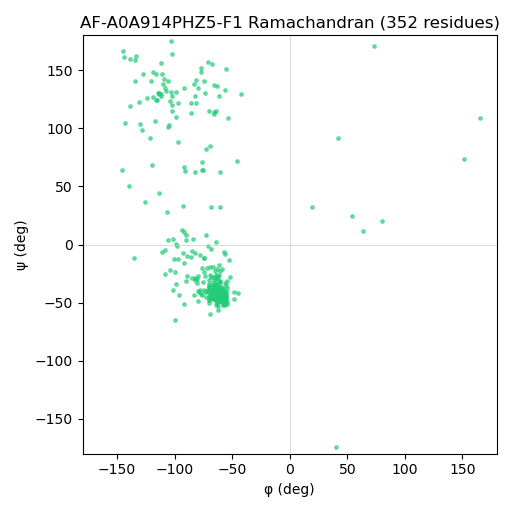56 169 GLU A O 1
ATOM 1359 N N . TYR A 1 170 ? 0.443 -11.604 19.518 1.00 83.44 170 TYR A N 1
ATOM 1360 C CA . TYR A 1 170 ? -0.077 -11.553 18.155 1.00 83.44 170 TYR A CA 1
ATOM 1361 C C . TYR A 1 170 ? -0.655 -10.170 17.834 1.00 83.44 170 TYR A C 1
ATOM 1363 O O . TYR A 1 170 ? -0.354 -9.612 16.779 1.00 83.44 170 TYR A O 1
ATOM 1371 N N . ILE A 1 171 ? -1.421 -9.579 18.760 1.00 87.25 171 ILE A N 1
ATOM 1372 C CA . ILE A 1 171 ? -1.944 -8.212 18.613 1.00 87.25 171 ILE A CA 1
ATOM 1373 C C . ILE A 1 171 ? -0.791 -7.205 18.510 1.00 87.25 171 ILE A C 1
ATOM 1375 O O . ILE A 1 171 ? -0.795 -6.378 17.601 1.00 87.25 171 ILE A O 1
ATOM 1379 N N . ASP A 1 172 ? 0.214 -7.292 19.390 1.00 85.44 172 ASP A N 1
ATOM 1380 C CA . ASP A 1 172 ? 1.394 -6.416 19.341 1.00 85.44 172 ASP A CA 1
ATOM 1381 C C . ASP A 1 172 ? 2.138 -6.561 18.009 1.00 85.44 172 ASP A C 1
ATOM 1383 O O . ASP A 1 172 ? 2.518 -5.561 17.410 1.00 85.44 172 ASP A O 1
ATOM 1387 N N . THR A 1 173 ? 2.270 -7.788 17.495 1.00 79.62 173 THR A N 1
ATOM 1388 C CA . THR A 1 173 ? 2.908 -8.057 16.197 1.00 79.62 173 THR A CA 1
ATOM 1389 C C . THR A 1 173 ? 2.118 -7.469 15.029 1.00 79.62 173 THR A C 1
ATOM 1391 O O . THR A 1 173 ? 2.715 -6.864 14.144 1.00 79.62 173 THR A O 1
ATOM 1394 N N . LEU A 1 174 ? 0.788 -7.609 15.013 1.00 81.88 174 LEU A N 1
ATOM 1395 C CA . LEU A 1 174 ? -0.052 -7.018 13.966 1.00 81.88 174 LEU A CA 1
ATOM 1396 C C . LEU A 1 174 ? -0.030 -5.488 13.996 1.00 81.88 174 LEU A C 1
ATOM 1398 O O . LEU A 1 174 ? -0.018 -4.859 12.942 1.00 81.88 174 LEU A O 1
ATOM 1402 N N . LEU A 1 175 ? -0.021 -4.892 15.191 1.00 82.31 175 LEU A N 1
ATOM 1403 C CA . LEU A 1 175 ? 0.069 -3.441 15.376 1.00 82.31 175 LEU A CA 1
ATOM 1404 C C . LEU A 1 175 ? 1.472 -2.901 15.112 1.00 82.31 175 LEU A C 1
ATOM 1406 O O . LEU A 1 175 ? 1.635 -1.732 14.762 1.00 82.31 175 LEU A O 1
ATOM 1410 N N . ASN A 1 176 ? 2.493 -3.743 15.231 1.00 78.19 176 ASN A N 1
ATOM 1411 C CA . ASN A 1 176 ? 3.825 -3.468 14.730 1.00 78.19 176 ASN A CA 1
ATOM 1412 C C . ASN A 1 176 ? 3.824 -3.629 13.202 1.00 78.19 176 ASN A C 1
ATOM 1414 O O . ASN A 1 176 ? 4.483 -4.509 12.655 1.00 78.19 176 ASN A O 1
ATOM 1418 N N . THR A 1 177 ? 3.055 -2.775 12.517 1.00 64.50 177 THR A N 1
ATOM 1419 C CA . THR A 1 177 ? 2.737 -2.776 11.075 1.00 64.50 177 THR A CA 1
ATOM 1420 C C . THR A 1 177 ? 3.943 -2.454 10.179 1.00 64.50 177 THR A C 1
ATOM 1422 O O . THR A 1 177 ? 3.819 -1.794 9.147 1.00 64.50 177 THR A O 1
ATOM 1425 N N . THR A 1 178 ? 5.146 -2.846 10.587 1.00 58.06 178 THR A N 1
ATOM 1426 C CA . THR A 1 178 ? 6.401 -2.664 9.860 1.00 58.06 178 THR A CA 1
ATOM 1427 C C . THR A 1 178 ? 7.163 -3.980 9.902 1.00 58.06 178 THR A C 1
ATOM 1429 O O . THR A 1 178 ? 7.080 -4.681 10.901 1.00 58.06 178 THR A O 1
ATOM 1432 N N . CYS A 1 179 ? 7.811 -4.341 8.789 1.00 51.25 179 CYS A N 1
ATOM 1433 C CA . CYS A 1 179 ? 8.171 -5.704 8.374 1.00 51.25 179 CYS A CA 1
ATOM 1434 C C . CYS A 1 179 ? 8.801 -6.627 9.436 1.00 51.25 179 CYS A C 1
ATOM 1436 O O . CYS A 1 179 ? 9.956 -6.997 9.300 1.00 51.25 179 CYS A O 1
ATOM 1438 N N . SER A 1 180 ? 8.040 -7.103 10.412 1.00 44.72 180 SER A N 1
ATOM 1439 C CA . SER A 1 180 ? 8.470 -8.101 11.384 1.00 44.72 180 SER A CA 1
ATOM 1440 C C . SER A 1 180 ? 7.396 -9.160 11.407 1.00 44.72 180 SER A C 1
ATOM 1442 O O . SER A 1 180 ? 6.334 -8.983 12.004 1.00 44.72 180 SER A O 1
ATOM 1444 N N . LYS A 1 181 ? 7.675 -10.291 10.773 1.00 51.16 181 LYS A N 1
ATOM 1445 C CA . LYS A 1 181 ? 7.063 -11.524 11.233 1.00 51.16 181 LYS A CA 1
ATOM 1446 C C . LYS A 1 181 ? 8.166 -12.425 11.685 1.00 51.16 181 LYS A C 1
ATOM 1448 O O . LYS A 1 181 ? 8.932 -12.956 10.892 1.00 51.16 181 LYS A O 1
ATOM 1453 N N . ILE A 1 182 ? 8.225 -12.530 12.998 1.00 44.81 182 ILE A N 1
ATOM 1454 C CA . ILE A 1 182 ? 8.913 -13.586 13.690 1.00 44.81 182 ILE A CA 1
ATOM 1455 C C . ILE A 1 182 ? 8.352 -14.905 13.127 1.00 44.81 182 ILE A C 1
ATOM 1457 O O . ILE A 1 182 ? 7.205 -15.259 13.389 1.00 44.81 182 ILE A O 1
ATOM 1461 N N . GLU A 1 183 ? 9.161 -15.631 12.350 1.00 43.75 183 GLU A N 1
ATOM 1462 C CA . GLU A 1 183 ? 8.877 -17.010 11.907 1.00 43.75 183 GLU A CA 1
ATOM 1463 C C . GLU A 1 183 ? 8.630 -17.968 13.093 1.00 43.75 183 GLU A C 1
ATOM 1465 O O . GLU A 1 183 ? 8.210 -19.104 12.901 1.00 43.75 183 GLU A O 1
ATOM 1470 N N . THR A 1 184 ? 8.865 -17.512 14.331 1.00 41.41 184 THR A N 1
ATOM 1471 C CA . THR A 1 184 ? 8.615 -18.256 15.572 1.00 41.41 184 THR A CA 1
ATOM 1472 C C . THR A 1 184 ? 7.218 -18.067 16.166 1.00 41.41 184 THR A C 1
ATOM 1474 O O . THR A 1 184 ? 6.960 -18.633 17.226 1.00 41.41 184 THR A O 1
ATOM 1477 N N . MET A 1 185 ? 6.298 -17.334 15.521 1.00 46.59 185 MET A N 1
ATOM 1478 C CA . MET A 1 185 ? 4.869 -17.619 15.708 1.00 46.59 185 MET A CA 1
ATOM 1479 C C . MET A 1 185 ? 4.644 -18.968 15.035 1.00 46.59 185 MET A C 1
ATOM 1481 O O . MET A 1 185 ? 4.384 -19.047 13.835 1.00 46.59 185 MET A O 1
ATOM 1485 N N . THR A 1 186 ? 4.923 -20.025 15.797 1.00 38.84 186 THR A N 1
ATOM 1486 C CA . THR A 1 186 ? 4.828 -21.413 15.374 1.00 38.84 186 THR A CA 1
ATOM 1487 C C . THR A 1 186 ? 3.557 -21.589 14.576 1.00 38.84 186 THR A C 1
ATOM 1489 O O . THR A 1 186 ? 2.481 -21.178 15.007 1.00 38.84 186 THR A O 1
ATOM 1492 N N . ALA A 1 187 ? 3.725 -22.193 13.407 1.00 39.22 187 ALA A N 1
ATOM 1493 C CA . ALA A 1 187 ? 2.675 -22.711 12.561 1.00 39.22 187 ALA A CA 1
ATOM 1494 C C . ALA A 1 187 ? 1.873 -23.802 13.295 1.00 39.22 187 ALA A C 1
ATOM 1496 O O . ALA A 1 187 ? 1.829 -24.953 12.875 1.00 39.22 187 ALA A O 1
ATOM 1497 N N . GLU A 1 188 ? 1.208 -23.451 14.389 1.00 41.66 188 GLU A N 1
ATOM 1498 C CA . GLU A 1 188 ? -0.040 -24.092 14.750 1.00 41.66 188 GLU A CA 1
ATOM 1499 C C . GLU A 1 188 ? -1.061 -23.566 13.748 1.00 41.66 188 GLU A C 1
ATOM 1501 O O . GLU A 1 188 ? -1.663 -22.527 13.978 1.00 41.66 188 GLU A O 1
ATOM 1506 N N . ASN A 1 189 ? -1.072 -24.198 12.566 1.00 41.28 189 ASN A N 1
ATOM 1507 C CA . ASN A 1 189 ? -2.168 -24.454 11.618 1.00 41.28 189 ASN A CA 1
ATOM 1508 C C . ASN A 1 189 ? -3.457 -23.614 11.670 1.00 41.28 189 ASN A C 1
ATOM 1510 O O . ASN A 1 189 ? -4.518 -24.097 11.285 1.00 41.28 189 ASN A O 1
ATOM 1514 N N . ASN A 1 190 ? -3.400 -22.352 12.050 1.00 46.62 190 ASN A N 1
ATOM 1515 C CA . ASN A 1 190 ? -4.550 -21.487 12.020 1.00 46.62 190 ASN A CA 1
ATOM 1516 C C . ASN A 1 190 ? -4.443 -20.709 10.719 1.00 46.62 190 ASN A C 1
ATOM 1518 O O . ASN A 1 190 ? -3.917 -19.600 10.662 1.00 46.62 190 ASN A O 1
ATOM 1522 N N . GLU A 1 191 ? -4.998 -21.295 9.657 1.00 52.66 191 GLU A N 1
ATOM 1523 C CA . GLU A 1 191 ? -5.522 -20.570 8.489 1.00 52.66 191 GLU A CA 1
ATOM 1524 C C . GLU A 1 191 ? -6.664 -19.607 8.892 1.00 52.66 191 GLU A C 1
ATOM 1526 O O . GLU A 1 191 ? -7.628 -19.396 8.160 1.00 52.66 191 GLU A O 1
ATOM 1531 N N . GLU A 1 192 ? -6.607 -19.043 10.095 1.00 60.97 192 GLU A N 1
ATOM 1532 C CA . GLU A 1 192 ? -7.637 -18.191 10.642 1.00 60.97 192 GLU A CA 1
ATOM 1533 C C . GLU A 1 192 ? -7.457 -16.787 10.081 1.00 60.97 192 GLU A C 1
ATOM 1535 O O . GLU A 1 192 ? -6.426 -16.132 10.247 1.00 60.97 192 GLU A O 1
ATOM 1540 N N . THR A 1 193 ? -8.509 -16.309 9.428 1.00 73.69 193 THR A N 1
ATOM 1541 C CA . THR A 1 193 ? -8.654 -14.954 8.892 1.00 73.69 193 THR A CA 1
ATOM 1542 C C . THR A 1 193 ? -8.955 -13.979 10.025 1.00 73.69 193 THR A C 1
ATOM 1544 O O . THR A 1 193 ? -10.040 -13.408 10.142 1.00 73.69 193 THR A O 1
ATOM 1547 N N . ASN A 1 194 ? -7.976 -13.853 10.916 1.00 85.81 194 ASN A N 1
ATOM 1548 C CA . ASN A 1 194 ? -7.993 -12.937 12.039 1.00 85.81 194 ASN A CA 1
ATOM 1549 C C . ASN A 1 194 ? -7.580 -11.537 11.577 1.00 85.81 194 ASN A C 1
ATOM 155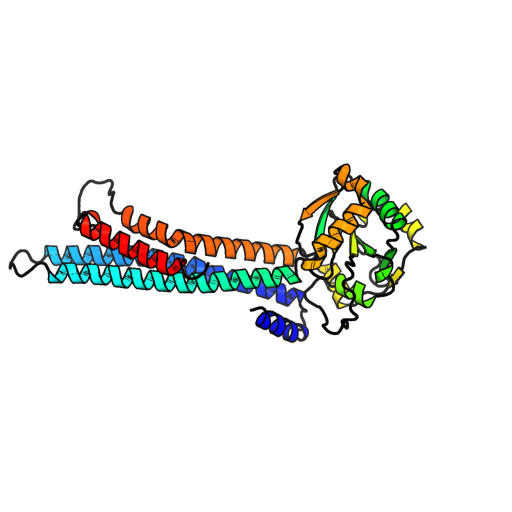1 O O . ASN A 1 194 ? -6.673 -11.372 10.755 1.00 85.81 194 ASN A O 1
ATOM 1555 N N . TYR A 1 195 ? -8.233 -10.521 12.133 1.00 90.00 195 TYR A N 1
ATOM 1556 C CA . TYR A 1 195 ? -7.966 -9.126 11.809 1.00 90.00 195 TYR A CA 1
ATOM 1557 C C . TYR A 1 195 ? -8.106 -8.221 13.029 1.00 90.00 195 TYR A C 1
ATOM 1559 O O . TYR A 1 195 ? -8.751 -8.571 14.021 1.00 90.00 195 TYR A O 1
ATOM 1567 N N . LEU A 1 196 ? -7.513 -7.035 12.919 1.00 91.81 196 LEU A N 1
ATOM 1568 C CA . LEU A 1 196 ? -7.739 -5.916 13.825 1.00 91.81 196 LEU A CA 1
ATOM 1569 C C . LEU A 1 196 ? -8.491 -4.808 13.094 1.00 91.81 196 LEU A C 1
ATOM 1571 O O . LEU A 1 196 ? -8.277 -4.596 11.903 1.00 91.81 196 LEU A O 1
ATOM 1575 N N . VAL A 1 197 ? -9.336 -4.082 13.817 1.00 92.25 197 VAL A N 1
ATOM 1576 C CA . VAL A 1 197 ? -9.978 -2.857 13.331 1.00 92.25 197 VAL A CA 1
ATOM 1577 C C . VAL A 1 197 ? -9.482 -1.694 14.175 1.00 92.25 197 VAL A C 1
ATOM 1579 O O . VAL A 1 197 ? -9.604 -1.724 15.400 1.00 92.25 197 VAL A O 1
ATOM 1582 N N . LEU A 1 198 ? -8.919 -0.678 13.528 1.00 91.12 198 LEU A N 1
ATOM 1583 C CA . LEU A 1 198 ? -8.533 0.584 14.151 1.00 91.12 198 LEU A CA 1
ATOM 1584 C C . LEU A 1 198 ? -9.586 1.627 13.801 1.00 91.12 198 LEU A C 1
ATOM 1586 O O . LEU A 1 198 ? -9.789 1.926 12.625 1.00 91.12 198 LEU A O 1
ATOM 1590 N N . ILE A 1 199 ? -10.230 2.183 14.824 1.00 89.75 199 ILE A N 1
ATOM 1591 C CA . ILE A 1 199 ? -11.207 3.265 14.683 1.00 89.75 199 ILE A CA 1
ATOM 1592 C C . ILE A 1 199 ? -10.628 4.516 15.341 1.00 89.75 199 ILE A C 1
ATOM 1594 O O . ILE A 1 199 ? -10.217 4.425 16.501 1.00 89.75 199 ILE A O 1
ATOM 1598 N N . PRO A 1 200 ? -10.612 5.679 14.672 1.00 88.94 200 PRO A N 1
ATOM 1599 C CA . PRO A 1 200 ? -10.162 6.915 15.297 1.00 88.94 200 PRO A CA 1
ATOM 1600 C C . PRO A 1 200 ? -10.960 7.229 16.568 1.00 88.94 200 PRO A C 1
ATOM 1602 O O . PRO A 1 200 ? -12.192 7.186 16.578 1.00 88.94 200 PRO A O 1
ATOM 1605 N N . THR A 1 201 ? -10.264 7.574 17.651 1.00 88.19 201 THR A N 1
ATOM 1606 C CA . THR A 1 201 ? -10.881 7.872 18.953 1.00 88.19 201 THR A CA 1
ATOM 1607 C C . THR A 1 201 ? -11.838 9.061 18.848 1.00 88.19 201 THR A C 1
ATOM 1609 O O . THR A 1 201 ? -12.857 9.093 19.529 1.00 88.19 201 THR A O 1
ATOM 1612 N N . GLU A 1 202 ? -11.544 10.020 17.968 1.00 86.44 202 GLU A N 1
ATOM 1613 C CA . GLU A 1 202 ? -12.384 11.195 17.711 1.00 86.44 202 GLU A CA 1
ATOM 1614 C C . GLU A 1 202 ? -13.755 10.871 17.105 1.00 86.44 202 GLU A C 1
ATOM 1616 O O . GLU A 1 202 ? -14.693 11.645 17.286 1.00 86.44 202 GLU A O 1
ATOM 1621 N N . LYS A 1 203 ? -13.896 9.715 16.444 1.00 87.06 203 LYS A N 1
ATOM 1622 C CA . LYS A 1 203 ? -15.165 9.258 15.862 1.00 87.06 203 LYS A CA 1
ATOM 1623 C C . LYS A 1 203 ? -16.052 8.537 16.878 1.00 87.06 203 LYS A C 1
ATOM 1625 O O . LYS A 1 203 ? -17.181 8.183 16.556 1.00 87.06 203 LYS A O 1
ATOM 1630 N N . ILE A 1 204 ? -15.558 8.310 18.097 1.00 87.88 204 ILE A N 1
ATOM 1631 C CA . ILE A 1 204 ? -16.286 7.620 19.163 1.00 87.88 204 ILE A CA 1
ATOM 1632 C C . ILE A 1 204 ? -16.574 8.608 20.297 1.00 87.88 204 ILE A C 1
ATOM 1634 O O . ILE A 1 204 ? -15.690 9.298 20.811 1.00 87.88 204 ILE A O 1
ATOM 1638 N N . SER A 1 205 ? -17.821 8.660 20.753 1.00 87.44 205 SER A N 1
ATOM 1639 C CA . SER A 1 205 ? -18.217 9.530 21.847 1.00 87.44 205 SER A CA 1
ATOM 1640 C C . SER A 1 205 ? -17.544 9.125 23.160 1.00 87.44 205 SER A C 1
ATOM 1642 O O . SER A 1 205 ? -17.496 7.960 23.568 1.00 87.44 205 SER A O 1
ATOM 1644 N N . LYS A 1 206 ? -17.074 10.133 23.906 1.00 86.19 206 LYS A N 1
ATOM 1645 C CA . LYS A 1 206 ? -16.432 9.939 25.220 1.00 86.19 206 LYS A CA 1
ATOM 1646 C C . LYS A 1 206 ? -17.315 9.159 26.198 1.00 86.19 206 LYS A C 1
ATOM 1648 O O . LYS A 1 206 ? -16.804 8.384 27.002 1.00 86.19 206 LYS A O 1
ATOM 1653 N N . LYS A 1 207 ? -18.637 9.353 26.126 1.00 85.62 207 LYS A N 1
ATOM 1654 C CA . LYS A 1 207 ? -19.611 8.640 26.963 1.00 85.62 207 LYS A CA 1
ATOM 1655 C C . LYS A 1 207 ? -19.577 7.138 26.684 1.00 85.62 207 LYS A C 1
ATOM 1657 O O . LYS A 1 207 ? -19.550 6.351 27.628 1.00 85.62 207 LYS A O 1
ATOM 1662 N N . LEU A 1 208 ? -19.558 6.753 25.410 1.00 84.19 208 LEU A N 1
ATOM 1663 C CA . LEU A 1 208 ? -19.522 5.354 25.007 1.00 84.19 208 LEU A CA 1
ATOM 1664 C C . LEU A 1 208 ? -18.183 4.708 25.385 1.00 84.19 208 LEU A C 1
ATOM 1666 O O . LEU A 1 208 ? -18.179 3.642 25.996 1.00 84.19 208 LEU A O 1
ATOM 1670 N N . LEU A 1 209 ? -17.059 5.398 25.160 1.00 83.69 209 LEU A N 1
ATOM 1671 C CA . LEU A 1 209 ? -15.736 4.931 25.604 1.00 83.69 209 LEU A CA 1
ATOM 1672 C C . LEU A 1 209 ? -15.693 4.668 27.117 1.00 83.69 209 LEU A C 1
ATOM 1674 O O . LEU A 1 209 ? -15.211 3.625 27.556 1.00 83.69 209 LEU A O 1
ATOM 1678 N N . GLN A 1 210 ? -16.253 5.572 27.929 1.00 82.62 210 GLN A N 1
ATOM 1679 C CA . GLN A 1 210 ? -16.312 5.397 29.384 1.00 82.62 210 GLN A CA 1
ATOM 1680 C C . GLN A 1 210 ? -17.142 4.179 29.803 1.00 82.62 210 GLN A C 1
ATOM 1682 O O . GLN A 1 210 ? -16.717 3.436 30.686 1.00 82.62 210 GLN A O 1
ATOM 1687 N N . GLN A 1 211 ? -18.290 3.939 29.165 1.00 81.06 211 GLN A N 1
ATOM 1688 C CA . GLN A 1 211 ? -19.113 2.750 29.427 1.00 81.06 211 GLN A CA 1
ATOM 1689 C C . GLN A 1 211 ? -18.355 1.461 29.087 1.00 81.06 211 GLN A C 1
ATOM 1691 O O . GLN A 1 211 ? -18.396 0.474 29.829 1.00 81.06 211 GLN A O 1
ATOM 1696 N N . MET A 1 212 ? -17.592 1.510 27.999 1.00 77.56 212 MET A N 1
ATOM 1697 C CA . MET A 1 212 ? -16.803 0.397 27.486 1.00 77.56 212 MET A CA 1
ATOM 1698 C C . MET A 1 212 ? -15.545 0.097 28.288 1.00 77.56 212 MET A C 1
ATOM 1700 O O . MET A 1 212 ? -14.972 -0.983 28.139 1.00 77.56 212 MET A O 1
ATOM 1704 N N . ASN A 1 213 ? -15.149 0.981 29.207 1.00 72.75 213 ASN A N 1
ATOM 1705 C CA . ASN A 1 213 ? -13.975 0.758 30.038 1.00 72.75 213 ASN A CA 1
ATOM 1706 C C . ASN A 1 213 ? -14.041 -0.521 30.883 1.00 72.75 213 ASN A C 1
ATOM 1708 O O . ASN A 1 213 ? -12.994 -1.004 31.303 1.00 72.75 213 ASN A O 1
ATOM 1712 N N . SER A 1 214 ? -15.245 -1.046 31.115 1.00 68.56 214 SER A N 1
ATOM 1713 C CA . SER A 1 214 ? -15.510 -2.273 31.871 1.00 68.56 214 SER A CA 1
ATOM 1714 C C . SER A 1 214 ? -15.518 -3.558 31.025 1.00 68.56 214 SER A C 1
ATOM 1716 O O . SER A 1 214 ? -15.545 -4.646 31.591 1.00 68.56 214 SER A O 1
ATOM 1718 N N . ARG A 1 215 ? -15.496 -3.456 29.686 1.00 75.00 215 ARG A N 1
ATOM 1719 C CA . ARG A 1 215 ? -15.653 -4.580 28.737 1.00 75.00 215 ARG A CA 1
ATOM 1720 C C . ARG A 1 215 ? -14.496 -4.677 27.735 1.00 75.00 215 ARG A C 1
ATOM 1722 O O . ARG A 1 215 ? -14.703 -4.979 26.563 1.00 75.00 215 ARG A O 1
ATOM 1729 N N . CYS A 1 216 ? -13.284 -4.376 28.185 1.00 85.81 216 CYS A N 1
ATOM 1730 C CA . CYS A 1 216 ? -12.085 -4.376 27.351 1.00 85.81 216 CYS A CA 1
ATOM 1731 C C . CYS A 1 216 ? -11.043 -5.377 27.847 1.00 85.81 216 CYS A C 1
ATOM 1733 O O . CYS A 1 216 ? -10.889 -5.575 29.054 1.00 85.81 216 CYS A O 1
ATOM 1735 N N . ALA A 1 217 ? -10.270 -5.927 26.917 1.00 89.00 217 ALA A N 1
ATOM 1736 C CA . ALA A 1 217 ? -9.031 -6.617 27.241 1.00 89.00 217 ALA A CA 1
ATOM 1737 C C . ALA A 1 217 ? -7.923 -5.583 27.473 1.00 89.00 217 ALA A C 1
ATOM 1739 O O . ALA A 1 217 ? -7.798 -4.622 26.715 1.00 89.00 217 ALA A O 1
ATOM 1740 N N . SER A 1 218 ? -7.134 -5.759 28.531 1.00 89.31 218 SER A N 1
ATOM 1741 C CA . SER A 1 218 ? -5.998 -4.886 28.839 1.00 89.31 218 SER A CA 1
ATOM 1742 C C . SER A 1 218 ? -4.702 -5.578 28.442 1.00 89.31 218 SER A C 1
ATOM 1744 O O . SER A 1 218 ? -4.484 -6.729 28.814 1.00 89.31 218 SER A O 1
ATOM 1746 N N . MET A 1 219 ? -3.832 -4.875 27.724 1.00 91.88 219 MET A N 1
ATOM 1747 C CA . MET A 1 219 ? -2.493 -5.353 27.389 1.00 91.88 219 MET A CA 1
ATOM 1748 C C . MET A 1 219 ? -1.479 -4.206 27.381 1.00 91.88 219 MET A C 1
ATOM 1750 O O . MET A 1 219 ? -1.841 -3.031 27.387 1.00 91.88 219 MET A O 1
ATOM 1754 N N . SER A 1 220 ? -0.192 -4.546 27.368 1.00 89.19 220 SER A N 1
ATOM 1755 C CA . SER A 1 220 ? 0.902 -3.590 27.184 1.00 89.19 220 SER A CA 1
ATOM 1756 C C . SER A 1 220 ? 1.512 -3.795 25.805 1.00 89.19 220 SER A C 1
ATOM 1758 O O . SER A 1 220 ? 1.794 -4.929 25.430 1.00 89.19 220 SER A O 1
ATOM 1760 N N . LEU A 1 221 ? 1.759 -2.708 25.076 1.00 86.81 221 LEU A N 1
ATOM 1761 C CA . LEU A 1 221 ? 2.497 -2.758 23.814 1.00 86.81 221 LEU A CA 1
ATOM 1762 C C . LEU A 1 221 ? 3.996 -2.900 24.071 1.00 86.81 221 LEU A C 1
ATOM 1764 O O . LEU A 1 221 ? 4.505 -2.391 25.079 1.00 86.81 221 LEU A O 1
ATOM 1768 N N . SER A 1 222 ? 4.725 -3.515 23.145 1.00 85.31 222 SER A N 1
ATOM 1769 C CA . SER A 1 222 ? 6.184 -3.442 23.165 1.00 85.31 222 SER A CA 1
ATOM 1770 C C . SER A 1 222 ? 6.655 -2.012 22.867 1.00 85.31 222 SER A C 1
ATOM 1772 O O . SER A 1 222 ? 5.956 -1.214 22.233 1.00 85.31 222 SER A O 1
ATOM 1774 N N . LEU A 1 223 ? 7.863 -1.659 23.322 1.00 81.25 223 LEU A N 1
ATOM 1775 C CA . LEU A 1 223 ? 8.435 -0.331 23.069 1.00 81.25 223 LEU A CA 1
ATOM 1776 C C . LEU A 1 223 ? 8.530 -0.041 21.560 1.00 81.25 223 LEU A C 1
ATOM 1778 O O . LEU A 1 223 ? 8.194 1.057 21.127 1.00 81.25 223 LEU A O 1
ATOM 1782 N N . LYS A 1 224 ? 8.917 -1.048 20.763 1.00 77.12 224 LYS A N 1
ATOM 1783 C CA . LYS A 1 224 ? 9.026 -0.961 19.299 1.00 77.12 224 LYS A CA 1
ATOM 1784 C C . LYS A 1 224 ? 7.675 -0.647 18.653 1.00 77.12 224 LYS A C 1
ATOM 1786 O O . LYS A 1 224 ? 7.591 0.284 17.849 1.00 77.12 224 LYS A O 1
ATOM 1791 N N . THR A 1 225 ? 6.626 -1.378 19.028 1.00 80.75 225 THR A N 1
ATOM 1792 C CA . THR A 1 225 ? 5.268 -1.165 18.514 1.00 80.75 225 THR A CA 1
ATOM 1793 C C . THR A 1 225 ? 4.762 0.216 18.890 1.00 80.75 225 THR A C 1
ATOM 1795 O O . THR A 1 225 ? 4.354 0.975 18.018 1.00 80.75 225 THR A O 1
ATOM 1798 N N . LYS A 1 226 ? 4.880 0.603 20.166 1.00 80.81 226 LYS A N 1
ATOM 1799 C CA . LYS A 1 226 ? 4.456 1.926 20.637 1.00 80.81 226 LYS A CA 1
ATOM 1800 C C . LYS A 1 226 ? 5.136 3.057 19.862 1.00 80.81 226 LYS A C 1
ATOM 1802 O O . LYS A 1 226 ? 4.451 3.960 19.394 1.00 80.81 226 LYS A O 1
ATOM 1807 N N . THR A 1 227 ? 6.458 3.000 19.696 1.00 78.19 227 THR A N 1
ATOM 1808 C CA . THR A 1 227 ? 7.201 4.003 18.921 1.00 78.19 227 THR A CA 1
ATOM 1809 C C . THR A 1 227 ? 6.747 4.034 17.462 1.00 78.19 227 THR A C 1
ATOM 1811 O O . THR A 1 227 ? 6.586 5.111 16.899 1.00 78.19 227 THR A O 1
ATOM 1814 N N . THR A 1 228 ? 6.481 2.873 16.859 1.00 75.25 228 THR A N 1
ATOM 1815 C CA . THR A 1 228 ? 5.999 2.782 15.474 1.00 75.25 228 THR A CA 1
ATOM 1816 C C . THR A 1 228 ? 4.613 3.406 15.313 1.00 75.25 228 THR A C 1
ATOM 1818 O O . THR A 1 228 ? 4.418 4.235 14.428 1.00 75.25 228 THR A O 1
ATOM 1821 N N . LEU A 1 229 ? 3.669 3.069 16.197 1.00 78.44 229 LEU A N 1
ATOM 1822 C CA . LEU A 1 229 ? 2.320 3.638 16.192 1.00 78.44 229 LEU A CA 1
ATOM 1823 C C . LEU A 1 229 ? 2.361 5.165 16.371 1.00 78.44 229 LEU A C 1
ATOM 1825 O O . LEU A 1 229 ? 1.722 5.882 15.611 1.00 78.44 229 LEU A O 1
ATOM 1829 N N . GLN A 1 230 ? 3.155 5.659 17.331 1.00 76.75 230 GLN A N 1
ATOM 1830 C CA . GLN A 1 230 ? 3.277 7.091 17.636 1.00 76.75 230 GLN A CA 1
ATOM 1831 C C . GLN A 1 230 ? 3.887 7.915 16.499 1.00 76.75 230 GLN A C 1
ATOM 1833 O O . GLN A 1 230 ? 3.553 9.086 16.352 1.00 76.75 230 GLN A O 1
ATOM 1838 N N . LEU A 1 231 ? 4.819 7.337 15.741 1.00 68.38 231 LEU A N 1
ATOM 1839 C CA . LEU A 1 231 ? 5.533 8.057 14.688 1.00 68.38 231 LEU A CA 1
ATOM 1840 C C . LEU A 1 231 ? 4.832 7.999 13.331 1.00 68.38 231 LEU A C 1
ATOM 1842 O O . LEU A 1 231 ? 5.075 8.875 12.503 1.00 68.38 231 LEU A O 1
ATOM 1846 N N . TYR A 1 232 ? 4.040 6.954 13.070 1.00 64.06 232 TYR A N 1
ATOM 1847 C CA . TYR A 1 232 ? 3.696 6.602 11.692 1.00 64.06 232 TYR A CA 1
ATOM 1848 C C . TYR A 1 232 ? 2.228 6.273 11.416 1.00 64.06 232 TYR A C 1
ATOM 1850 O O . TYR A 1 232 ? 1.871 6.171 10.240 1.00 64.06 232 TYR A O 1
ATOM 1858 N N . ILE A 1 233 ? 1.389 6.090 12.439 1.00 67.69 233 ILE A N 1
ATOM 1859 C CA . ILE A 1 233 ? -0.045 5.840 12.247 1.00 67.69 233 ILE A CA 1
ATOM 1860 C C . ILE A 1 233 ? -0.829 7.099 12.608 1.00 67.69 233 ILE A C 1
ATOM 1862 O O . ILE A 1 233 ? -1.104 7.377 13.773 1.00 67.69 233 ILE A O 1
ATOM 1866 N N . ASN A 1 234 ? -1.234 7.826 11.568 1.00 62.62 234 ASN A N 1
ATOM 1867 C CA . ASN A 1 234 ? -2.200 8.918 11.639 1.00 62.62 234 ASN A CA 1
ATOM 1868 C C . ASN A 1 234 ? -3.614 8.364 11.388 1.00 62.62 234 ASN A C 1
ATOM 1870 O O . ASN A 1 234 ? -4.238 8.632 10.363 1.00 62.62 234 ASN A O 1
ATOM 1874 N N . ALA A 1 235 ? -4.129 7.539 12.301 1.00 62.53 235 ALA A N 1
ATOM 1875 C CA . ALA A 1 235 ? -5.502 7.029 12.217 1.00 62.53 235 ALA A CA 1
ATOM 1876 C C . ALA A 1 235 ? -6.506 8.056 12.770 1.00 62.53 235 ALA A C 1
ATOM 1878 O O . ALA A 1 235 ? -7.149 7.811 13.787 1.00 62.53 235 ALA A O 1
ATOM 1879 N N . HIS A 1 236 ? -6.582 9.223 12.126 1.00 68.25 236 HIS A N 1
ATOM 1880 C CA . HIS A 1 236 ? -7.476 10.316 12.524 1.00 68.25 236 HIS A CA 1
ATOM 1881 C C . HIS A 1 236 ? -8.792 10.303 11.740 1.00 68.25 236 HIS A C 1
ATOM 1883 O O . HIS A 1 236 ? -9.861 10.405 12.328 1.00 68.25 236 HIS A O 1
ATOM 1889 N N . GLU A 1 237 ? -8.738 10.087 10.427 1.00 77.50 237 GLU A N 1
ATOM 1890 C CA . GLU A 1 237 ? -9.931 10.235 9.582 1.00 77.50 237 GLU A CA 1
ATOM 1891 C C . GLU A 1 237 ? -10.583 8.904 9.205 1.00 77.50 237 GLU A C 1
ATOM 1893 O O . GLU A 1 237 ? -11.809 8.790 9.185 1.00 77.50 237 GLU A O 1
ATOM 1898 N N . ASP A 1 238 ? -9.764 7.896 8.916 1.00 87.69 238 ASP A N 1
ATOM 1899 C CA . ASP A 1 238 ? -10.197 6.652 8.287 1.00 87.69 238 ASP A CA 1
ATOM 1900 C C . ASP A 1 238 ? -10.107 5.455 9.242 1.00 87.69 238 ASP A C 1
ATOM 1902 O O . ASP A 1 238 ? -9.313 5.428 10.188 1.00 87.69 238 ASP A O 1
ATOM 1906 N N . ILE A 1 239 ? -10.909 4.431 8.954 1.00 89.56 239 ILE A N 1
ATOM 1907 C CA . ILE A 1 239 ? -10.888 3.149 9.662 1.00 89.56 239 ILE A CA 1
ATOM 1908 C C . ILE A 1 239 ? -9.938 2.207 8.936 1.00 89.56 239 ILE A C 1
ATOM 1910 O O . ILE A 1 239 ? -10.009 2.059 7.715 1.00 89.56 239 ILE A O 1
ATOM 1914 N N . TYR A 1 240 ? -9.084 1.522 9.692 1.00 90.31 240 TYR A N 1
ATOM 1915 C CA . TYR A 1 240 ? -8.141 0.557 9.133 1.00 90.31 240 TYR A CA 1
ATOM 1916 C C . TYR A 1 240 ? -8.504 -0.856 9.563 1.00 90.31 240 TYR A C 1
ATOM 1918 O O . TYR A 1 240 ? -8.667 -1.134 10.749 1.00 90.31 240 TYR A O 1
ATOM 1926 N N . LEU A 1 241 ? -8.583 -1.758 8.591 1.00 91.88 241 LEU A N 1
ATOM 1927 C CA . LEU A 1 241 ? -8.677 -3.193 8.813 1.00 91.88 241 LEU A CA 1
ATOM 1928 C C . LEU A 1 241 ? -7.304 -3.807 8.567 1.00 91.88 241 LEU A C 1
ATOM 1930 O O . LEU A 1 241 ? -6.824 -3.785 7.438 1.00 91.88 241 LEU A O 1
ATOM 1934 N N . ILE A 1 242 ? -6.682 -4.360 9.602 1.00 90.06 242 ILE A N 1
ATOM 1935 C CA . ILE A 1 242 ? -5.335 -4.929 9.541 1.00 90.06 242 ILE A CA 1
ATOM 1936 C C . ILE A 1 242 ? -5.441 -6.442 9.520 1.00 90.06 242 ILE A C 1
ATOM 1938 O O . ILE A 1 242 ? -6.002 -7.049 10.432 1.00 90.06 242 ILE A O 1
ATOM 1942 N N . SER A 1 243 ? -4.869 -7.050 8.491 1.00 88.12 243 SER A N 1
ATOM 1943 C CA . SER A 1 243 ? -4.700 -8.495 8.399 1.00 88.12 243 SER A CA 1
ATOM 1944 C C . SER A 1 243 ? -3.268 -8.887 8.726 1.00 88.12 243 SER A C 1
ATOM 1946 O O . SER A 1 243 ? -2.346 -8.075 8.680 1.00 88.12 243 SER A O 1
ATOM 1948 N N . GLU A 1 244 ? -3.060 -10.171 8.996 1.00 80.62 244 GLU A N 1
ATOM 1949 C CA . GLU A 1 244 ? -1.710 -10.696 9.123 1.00 80.62 244 GLU A CA 1
ATOM 1950 C C . GLU A 1 244 ? -0.955 -10.531 7.796 1.00 80.62 244 GLU A C 1
ATOM 1952 O O . GLU A 1 244 ? 0.130 -9.959 7.756 1.00 80.62 244 GLU A O 1
ATOM 1957 N N . LYS A 1 245 ? -1.483 -11.070 6.697 1.00 80.69 245 LYS A N 1
ATOM 1958 C CA . LYS A 1 245 ? -0.814 -11.107 5.388 1.00 80.69 245 LYS A CA 1
ATOM 1959 C C . LYS A 1 245 ? -1.742 -10.521 4.346 1.00 80.69 245 LYS A C 1
ATOM 1961 O O . LYS A 1 245 ? -2.928 -10.836 4.364 1.00 80.69 245 LYS A O 1
ATOM 1966 N N . ARG A 1 246 ? -1.174 -9.858 3.334 1.00 84.94 246 ARG A N 1
ATOM 1967 C CA . ARG A 1 246 ? -1.934 -9.347 2.185 1.00 84.94 246 ARG A CA 1
ATOM 1968 C C . ARG A 1 246 ? -2.885 -10.385 1.577 1.00 84.94 246 ARG A C 1
ATOM 1970 O O . ARG A 1 246 ? -4.018 -10.061 1.252 1.00 84.94 246 ARG A O 1
ATOM 1977 N N . LYS A 1 247 ? -2.450 -11.647 1.464 1.00 84.62 247 LYS A N 1
ATOM 1978 C CA . LYS A 1 247 ? -3.267 -12.738 0.896 1.00 84.62 247 LYS A CA 1
ATOM 1979 C C . LYS A 1 247 ? -4.547 -13.061 1.682 1.00 84.62 247 LYS A C 1
ATOM 1981 O O . LYS A 1 247 ? -5.435 -13.691 1.131 1.00 84.62 247 LYS A O 1
ATOM 1986 N N . PHE A 1 248 ? -4.616 -12.693 2.962 1.00 87.00 248 PHE A N 1
ATOM 1987 C CA . PHE A 1 248 ? -5.784 -12.922 3.817 1.00 87.00 248 PHE A CA 1
ATOM 1988 C C . PHE A 1 248 ? -6.691 -11.695 3.907 1.00 87.00 248 PHE A C 1
ATOM 1990 O O . PHE A 1 248 ? -7.813 -11.803 4.394 1.00 87.00 248 PHE A O 1
ATOM 1997 N N . LEU A 1 249 ? -6.215 -10.538 3.442 1.00 89.19 249 LEU A N 1
ATOM 1998 C CA . LEU A 1 249 ? -6.897 -9.264 3.611 1.00 89.19 249 LEU A CA 1
ATOM 1999 C C . LEU A 1 249 ? -8.280 -9.250 2.956 1.00 89.19 249 LEU A C 1
ATOM 2001 O O . LEU A 1 249 ? -9.223 -8.746 3.557 1.00 89.19 249 LEU A O 1
ATOM 2005 N N . GLU A 1 250 ? -8.419 -9.869 1.782 1.00 91.25 250 GLU A N 1
ATOM 2006 C CA . GLU A 1 250 ? -9.704 -9.984 1.086 1.00 91.25 250 GLU A CA 1
ATOM 2007 C C . GLU A 1 250 ? -10.746 -10.738 1.926 1.00 91.25 250 GLU A C 1
ATOM 2009 O O . GLU A 1 250 ? -11.872 -10.269 2.095 1.00 91.25 250 GLU A O 1
ATOM 2014 N N . GLU A 1 251 ? -10.374 -11.873 2.520 1.00 91.25 251 GLU A N 1
ATOM 2015 C CA . GLU A 1 251 ? -11.303 -12.649 3.345 1.00 91.25 251 GLU A CA 1
ATOM 2016 C C . GLU A 1 251 ? -11.597 -11.949 4.679 1.00 91.25 251 GLU A C 1
ATOM 2018 O O . GLU A 1 251 ? -12.753 -11.888 5.101 1.00 91.25 251 GLU A O 1
ATOM 2023 N N . CYS A 1 252 ? -10.587 -11.339 5.316 1.00 90.88 252 CYS A N 1
ATOM 2024 C CA . CYS A 1 252 ? -10.796 -10.503 6.501 1.00 90.88 252 CYS A CA 1
ATOM 2025 C C . CYS A 1 252 ? -11.785 -9.367 6.210 1.00 90.88 252 CYS A C 1
ATOM 2027 O O . CYS A 1 252 ? -12.690 -9.113 7.007 1.00 90.88 252 CYS A O 1
ATOM 2029 N N . ARG A 1 253 ? -11.657 -8.725 5.043 1.00 91.81 253 ARG A N 1
ATOM 2030 C CA . ARG A 1 253 ? -12.563 -7.677 4.575 1.00 91.81 253 ARG A CA 1
ATOM 2031 C C . ARG A 1 253 ? -13.975 -8.201 4.393 1.00 91.81 253 ARG A C 1
ATOM 2033 O O . ARG A 1 253 ? -14.885 -7.654 5.003 1.00 91.81 253 ARG A O 1
ATOM 2040 N N . ARG A 1 254 ? -14.170 -9.292 3.647 1.00 91.75 254 ARG A N 1
ATOM 2041 C CA . ARG A 1 254 ? -15.503 -9.897 3.469 1.00 91.75 254 ARG A CA 1
ATOM 2042 C C . ARG A 1 254 ? -16.169 -10.217 4.805 1.00 91.75 254 ARG A C 1
ATOM 2044 O O . ARG A 1 254 ? -17.386 -10.090 4.944 1.00 91.75 254 ARG A O 1
ATOM 2051 N N . ARG A 1 255 ? -15.386 -10.656 5.792 1.00 90.88 255 ARG A N 1
ATOM 2052 C CA . ARG A 1 255 ? -15.876 -10.966 7.138 1.00 90.88 255 ARG A CA 1
ATOM 2053 C C . ARG A 1 255 ? -16.279 -9.697 7.893 1.00 90.88 255 ARG A C 1
ATOM 2055 O O . ARG A 1 255 ? -17.397 -9.643 8.403 1.00 90.88 255 ARG A O 1
ATOM 2062 N N . PHE A 1 256 ? -15.434 -8.669 7.889 1.00 91.44 256 PHE A N 1
ATOM 2063 C CA . PHE A 1 256 ? -15.740 -7.360 8.470 1.00 91.44 256 PHE A CA 1
ATOM 2064 C C . PHE A 1 256 ? -16.967 -6.703 7.814 1.00 91.44 256 PHE A C 1
ATOM 2066 O O . PHE A 1 256 ? -17.901 -6.308 8.510 1.00 91.44 256 PHE A O 1
ATOM 2073 N N . GLU A 1 257 ? -17.023 -6.677 6.481 1.00 91.69 257 GLU A N 1
ATOM 2074 C CA . GLU A 1 257 ? -18.148 -6.152 5.699 1.00 91.69 257 GLU A CA 1
ATOM 2075 C C . GLU A 1 257 ? -19.454 -6.881 6.013 1.00 91.69 257 GLU A C 1
ATOM 2077 O O . GLU A 1 257 ? -20.497 -6.252 6.151 1.00 91.69 257 GLU A O 1
ATOM 2082 N N . ARG A 1 258 ? -19.413 -8.202 6.220 1.00 90.31 258 ARG A N 1
ATOM 2083 C CA . ARG A 1 258 ? -20.589 -8.971 6.651 1.00 90.31 258 ARG A CA 1
ATOM 2084 C C . ARG A 1 258 ? -21.069 -8.557 8.044 1.00 90.31 258 ARG A C 1
ATOM 2086 O O . ARG A 1 258 ? -22.275 -8.493 8.280 1.00 90.31 258 ARG A O 1
ATOM 2093 N N . HIS A 1 259 ? -20.151 -8.280 8.968 1.00 87.69 259 HIS A N 1
ATOM 2094 C CA . HIS A 1 259 ? -20.491 -7.829 10.318 1.00 87.69 259 HIS A CA 1
ATOM 2095 C C . HIS A 1 259 ? -21.062 -6.408 10.330 1.00 87.69 259 HIS A C 1
ATOM 2097 O O . HIS A 1 259 ? -22.003 -6.145 11.077 1.00 87.69 259 HIS A O 1
ATOM 2103 N N . ALA A 1 260 ? -20.566 -5.524 9.467 1.00 86.31 260 ALA A N 1
ATOM 2104 C CA . ALA A 1 260 ? -20.992 -4.131 9.351 1.00 86.31 260 ALA A CA 1
ATOM 2105 C C . ALA A 1 260 ? -21.848 -3.858 8.095 1.00 86.31 260 ALA A C 1
ATOM 2107 O O . ALA A 1 260 ? -21.877 -2.736 7.596 1.00 86.31 260 ALA A O 1
ATOM 2108 N N . LYS A 1 261 ? -22.565 -4.876 7.600 1.00 85.62 261 LYS A N 1
ATOM 2109 C CA . LYS A 1 261 ? -23.275 -4.866 6.311 1.00 85.62 261 LYS A CA 1
ATOM 2110 C C . LYS A 1 261 ? -24.143 -3.622 6.095 1.00 85.62 261 LYS A C 1
ATOM 2112 O O . LYS A 1 261 ? -24.028 -2.971 5.061 1.00 85.62 261 LYS A O 1
ATOM 2117 N N . ASP A 1 262 ? -24.933 -3.260 7.101 1.00 83.50 262 ASP A N 1
ATOM 2118 C CA . ASP A 1 262 ? -25.862 -2.127 7.036 1.00 83.50 262 ASP A CA 1
ATOM 2119 C C . ASP A 1 262 ? -25.143 -0.784 6.795 1.00 83.50 262 ASP A C 1
ATOM 2121 O O . ASP A 1 262 ? -25.722 0.143 6.239 1.00 83.50 262 ASP A O 1
ATOM 2125 N N . TYR A 1 263 ? -23.870 -0.653 7.178 1.00 83.12 263 TYR A N 1
ATOM 2126 C CA . TYR A 1 263 ? -23.091 0.571 6.964 1.00 83.12 263 TYR A CA 1
ATOM 2127 C C . TYR A 1 263 ? -22.499 0.656 5.558 1.00 83.12 263 TYR A C 1
ATOM 2129 O O . TYR A 1 263 ? -22.324 1.759 5.045 1.00 83.12 263 TYR A O 1
ATOM 2137 N N . PHE A 1 264 ? -22.216 -0.487 4.934 1.00 81.75 264 PHE A N 1
ATOM 2138 C CA . PHE A 1 264 ? -21.752 -0.553 3.550 1.00 81.75 264 PHE A CA 1
ATOM 2139 C C . PHE A 1 264 ? -22.906 -0.357 2.565 1.00 81.75 264 PHE A C 1
ATOM 2141 O O . PHE A 1 264 ? -22.766 0.398 1.610 1.00 81.75 264 PHE A O 1
ATOM 2148 N N . GLU A 1 265 ? -24.068 -0.971 2.821 1.00 82.25 265 GLU A N 1
ATOM 2149 C CA . GLU A 1 265 ? -25.256 -0.815 1.965 1.00 82.25 265 GLU A CA 1
ATOM 2150 C C . GLU A 1 265 ? -25.809 0.618 1.970 1.00 82.25 265 GLU A C 1
ATOM 2152 O O . GLU A 1 265 ? -26.361 1.062 0.969 1.00 82.25 265 GLU A O 1
ATOM 2157 N N . ASN A 1 266 ? -25.623 1.352 3.071 1.00 82.31 266 ASN A N 1
ATOM 2158 C CA . ASN A 1 266 ? -26.012 2.760 3.191 1.00 82.31 266 ASN A CA 1
ATOM 2159 C C . ASN A 1 266 ? -24.869 3.741 2.857 1.00 82.31 266 ASN A C 1
ATOM 2161 O O . ASN A 1 266 ? -24.970 4.914 3.208 1.00 82.31 266 ASN A O 1
ATOM 2165 N N . GLU A 1 267 ? -23.767 3.269 2.259 1.00 82.75 267 GLU A N 1
ATOM 2166 C CA . GLU A 1 267 ? -22.597 4.081 1.864 1.00 82.75 267 GLU A CA 1
ATOM 2167 C C . GLU A 1 267 ? -21.985 4.922 3.006 1.00 82.75 267 GLU A C 1
ATOM 2169 O O . GLU A 1 267 ? -21.311 5.934 2.786 1.00 82.75 267 GLU A O 1
ATOM 2174 N N . ARG A 1 268 ? -22.191 4.502 4.261 1.00 85.81 268 ARG A N 1
ATOM 2175 C CA . ARG A 1 268 ? -21.608 5.175 5.429 1.00 85.81 268 ARG A CA 1
ATOM 2176 C C . ARG A 1 268 ? -20.140 4.791 5.648 1.00 85.81 268 ARG A C 1
ATOM 2178 O O . ARG A 1 268 ? -19.369 5.577 6.200 1.00 85.81 268 ARG A O 1
ATOM 2185 N N . LEU A 1 269 ? -19.762 3.591 5.197 1.00 89.12 269 LEU A N 1
ATOM 2186 C CA . LEU A 1 269 ? -18.379 3.129 5.071 1.00 89.12 269 LEU A CA 1
ATOM 2187 C C . LEU A 1 269 ? -18.070 2.818 3.612 1.00 89.12 269 LEU A C 1
ATOM 2189 O O . LEU A 1 269 ? -18.762 2.018 2.984 1.00 89.12 269 LEU A O 1
ATOM 2193 N N . VAL A 1 270 ? -16.995 3.409 3.096 1.00 90.81 270 VAL A N 1
ATOM 2194 C CA . VAL A 1 270 ? -16.562 3.227 1.707 1.00 90.81 270 VAL A CA 1
ATOM 2195 C C . VAL A 1 270 ? -15.127 2.727 1.692 1.00 90.81 270 VAL A C 1
ATOM 2197 O O . VAL A 1 270 ? -14.245 3.353 2.279 1.00 90.81 270 VAL A O 1
ATOM 2200 N N . LEU A 1 271 ? -14.873 1.606 1.016 1.00 92.25 271 LEU A N 1
ATOM 2201 C CA . LEU A 1 271 ? -13.512 1.122 0.792 1.00 92.25 271 LEU A CA 1
ATOM 2202 C C . LEU A 1 271 ? -12.756 2.137 -0.081 1.00 92.25 271 LEU A C 1
ATOM 2204 O O . LEU A 1 271 ? -13.125 2.352 -1.233 1.00 92.25 271 LEU A O 1
ATOM 2208 N N . ARG A 1 272 ? -11.718 2.769 0.477 1.00 89.62 272 ARG A N 1
ATOM 2209 C CA . ARG A 1 272 ? -10.868 3.744 -0.226 1.00 89.62 272 ARG A CA 1
ATOM 2210 C C . ARG A 1 272 ? -9.663 3.068 -0.860 1.00 89.62 272 ARG A C 1
ATOM 2212 O O . ARG A 1 272 ? -9.436 3.223 -2.053 1.00 89.62 272 ARG A O 1
ATOM 2219 N N . ASP A 1 273 ? -8.946 2.279 -0.065 1.00 88.06 273 ASP A N 1
ATOM 2220 C CA . ASP A 1 273 ? -7.769 1.541 -0.513 1.00 88.06 273 ASP A CA 1
ATOM 2221 C C . ASP A 1 273 ? -7.874 0.083 -0.078 1.00 88.06 273 ASP A C 1
ATOM 2223 O O . ASP A 1 273 ? -7.996 -0.225 1.111 1.00 88.06 273 ASP A O 1
ATOM 2227 N N . GLU A 1 274 ? -7.808 -0.830 -1.046 1.00 88.00 274 GLU A N 1
ATOM 2228 C CA . GLU A 1 274 ? -7.872 -2.267 -0.768 1.00 88.00 274 GLU A CA 1
ATOM 2229 C C . GLU A 1 274 ? -6.570 -2.789 -0.156 1.00 88.00 274 GLU A C 1
ATOM 2231 O O . GLU A 1 274 ? -6.606 -3.600 0.768 1.00 88.00 274 GLU A O 1
ATOM 2236 N N . TYR A 1 275 ? -5.437 -2.286 -0.648 1.00 86.94 275 TYR A N 1
ATOM 2237 C CA . TYR A 1 275 ? -4.094 -2.708 -0.269 1.00 86.94 275 TYR A CA 1
ATOM 2238 C C . TYR A 1 275 ? -3.262 -1.488 0.115 1.00 86.94 275 TYR A C 1
ATOM 2240 O O . TYR A 1 275 ? -2.709 -0.806 -0.749 1.00 86.94 275 TYR A O 1
ATOM 2248 N N . CYS A 1 276 ? -3.138 -1.225 1.413 1.00 83.75 276 CYS A N 1
ATOM 2249 C CA . CYS A 1 276 ? -2.336 -0.124 1.924 1.00 83.75 276 CYS A CA 1
ATOM 2250 C C . CYS A 1 276 ? -1.463 -0.551 3.107 1.00 83.75 276 CYS A C 1
ATOM 2252 O O . CYS A 1 276 ? -1.716 -1.542 3.798 1.00 83.75 276 CYS A O 1
ATOM 2254 N N . SER A 1 277 ? -0.411 0.228 3.339 1.00 82.44 277 SER A N 1
ATOM 2255 C CA . SER A 1 277 ? 0.330 0.191 4.594 1.00 82.44 277 SER A CA 1
ATOM 2256 C C . SER A 1 277 ? -0.397 1.062 5.612 1.00 82.44 277 SER A C 1
ATOM 2258 O O . SER A 1 277 ? -0.832 2.164 5.290 1.00 82.44 277 SER A O 1
ATOM 2260 N N . CYS A 1 278 ? -0.498 0.587 6.851 1.00 74.94 278 CYS A N 1
ATOM 2261 C CA . CYS A 1 278 ? -0.973 1.410 7.961 1.00 74.94 278 CYS A CA 1
ATOM 2262 C C . CYS A 1 278 ? 0.034 2.521 8.333 1.00 74.94 278 CYS A C 1
ATOM 2264 O O . CYS A 1 278 ? -0.336 3.518 8.941 1.00 74.94 278 CYS A O 1
ATOM 2266 N N . ASN A 1 279 ? 1.305 2.376 7.941 1.00 79.12 279 ASN A N 1
ATOM 2267 C CA . ASN A 1 279 ? 2.313 3.431 8.014 1.00 79.12 279 ASN A CA 1
ATOM 2268 C C . ASN A 1 279 ? 2.234 4.313 6.758 1.00 79.12 279 ASN A C 1
ATOM 2270 O O . ASN A 1 279 ? 2.564 3.849 5.660 1.00 79.12 279 ASN A O 1
ATOM 2274 N N . GLU A 1 280 ? 1.833 5.573 6.937 1.00 77.31 280 GLU A N 1
ATOM 2275 C CA . GLU A 1 280 ? 1.602 6.537 5.853 1.00 77.31 280 GLU A CA 1
ATOM 2276 C C . GLU A 1 280 ? 2.876 6.836 5.049 1.00 77.31 280 GLU A C 1
ATOM 2278 O O . GLU A 1 280 ? 2.864 6.807 3.821 1.00 77.31 280 GLU A O 1
ATOM 2283 N N . GLN A 1 281 ? 4.015 7.029 5.720 1.00 79.50 281 GLN A N 1
ATOM 2284 C CA . GLN A 1 281 ? 5.288 7.304 5.041 1.00 79.50 281 GLN A CA 1
ATOM 2285 C C . GLN A 1 281 ? 5.728 6.136 4.158 1.00 79.50 281 GLN A C 1
ATOM 2287 O O . GLN A 1 281 ? 6.239 6.333 3.057 1.00 79.50 281 GLN A O 1
ATOM 2292 N N . ILE A 1 282 ? 5.546 4.909 4.647 1.00 80.62 282 ILE A N 1
ATOM 2293 C CA . ILE A 1 282 ? 5.841 3.710 3.865 1.00 80.62 282 ILE A CA 1
ATOM 2294 C C . ILE A 1 282 ? 4.871 3.594 2.687 1.00 80.62 282 ILE A C 1
ATOM 2296 O O . ILE A 1 282 ? 5.317 3.281 1.586 1.00 80.62 282 ILE A O 1
ATOM 2300 N N . ALA A 1 283 ? 3.580 3.874 2.891 1.00 81.38 283 ALA A N 1
ATOM 2301 C CA . ALA A 1 283 ? 2.593 3.864 1.814 1.00 81.38 283 ALA A CA 1
ATOM 2302 C C . ALA A 1 283 ? 2.983 4.842 0.693 1.00 81.38 283 ALA A C 1
ATOM 2304 O O . ALA A 1 283 ? 3.036 4.440 -0.467 1.00 81.38 283 ALA A O 1
ATOM 2305 N N . ILE A 1 284 ? 3.356 6.078 1.048 1.00 85.31 284 ILE A N 1
ATOM 2306 C CA . ILE A 1 284 ? 3.836 7.094 0.100 1.00 85.31 284 ILE A CA 1
ATOM 2307 C C . ILE A 1 284 ? 5.060 6.581 -0.665 1.00 85.31 284 ILE A C 1
ATOM 2309 O O . ILE A 1 284 ? 5.063 6.581 -1.892 1.00 85.31 284 ILE A O 1
ATOM 2313 N N . LEU A 1 285 ? 6.080 6.079 0.034 1.00 86.75 285 LEU A N 1
ATOM 2314 C CA . LEU A 1 285 ? 7.315 5.612 -0.603 1.00 86.75 285 LEU A CA 1
ATOM 2315 C C . LEU A 1 285 ? 7.105 4.406 -1.531 1.00 86.75 285 LEU A C 1
ATOM 2317 O O . LEU A 1 285 ? 7.749 4.320 -2.576 1.00 86.75 285 LEU A O 1
ATOM 2321 N N . VAL A 1 286 ? 6.219 3.475 -1.164 1.00 86.25 286 VAL A N 1
ATOM 2322 C CA . VAL A 1 286 ? 5.852 2.336 -2.018 1.00 86.25 286 VAL A CA 1
ATOM 2323 C C . VAL A 1 286 ? 5.106 2.822 -3.261 1.00 86.25 286 VAL A C 1
ATOM 2325 O O . VAL A 1 286 ? 5.403 2.350 -4.359 1.00 86.25 286 VAL A O 1
ATOM 2328 N N . SER A 1 287 ? 4.179 3.772 -3.116 1.00 87.81 287 SER A N 1
ATOM 2329 C CA . SER A 1 287 ? 3.458 4.377 -4.242 1.00 87.81 287 SER A CA 1
ATOM 2330 C C . SER A 1 287 ? 4.396 5.126 -5.188 1.00 87.81 287 SER A C 1
ATOM 2332 O O . SER A 1 287 ? 4.404 4.832 -6.381 1.00 87.81 287 SER A O 1
ATOM 2334 N N . GLU A 1 288 ? 5.270 5.991 -4.671 1.00 90.81 288 GLU A N 1
ATOM 2335 C CA . GLU A 1 288 ? 6.276 6.691 -5.480 1.00 90.81 288 GLU A CA 1
ATOM 2336 C C . GLU A 1 288 ? 7.186 5.713 -6.236 1.00 90.81 288 GLU A C 1
ATOM 2338 O O . GLU A 1 288 ? 7.511 5.917 -7.407 1.00 90.81 288 GLU A O 1
ATOM 2343 N N . LEU A 1 289 ? 7.609 4.628 -5.581 1.00 88.44 289 LEU A N 1
ATOM 2344 C CA . LEU A 1 289 ? 8.436 3.613 -6.222 1.00 88.44 289 LEU A CA 1
ATOM 2345 C C . LEU A 1 289 ? 7.674 2.882 -7.344 1.00 88.44 289 LEU A C 1
ATOM 2347 O O . LEU A 1 289 ? 8.251 2.634 -8.405 1.00 88.44 289 LEU A O 1
ATOM 2351 N N . LYS A 1 290 ? 6.386 2.561 -7.149 1.00 87.94 290 LYS A N 1
ATOM 2352 C CA . LYS A 1 290 ? 5.527 1.979 -8.198 1.00 87.94 290 LYS A CA 1
ATOM 2353 C C . LYS A 1 290 ? 5.391 2.912 -9.396 1.00 87.94 290 LYS A C 1
ATOM 2355 O O . LYS A 1 290 ? 5.529 2.451 -10.527 1.00 87.94 290 LYS A O 1
ATOM 2360 N N . GLU A 1 291 ? 5.147 4.196 -9.155 1.00 90.00 291 GLU A N 1
ATOM 2361 C CA . GLU A 1 291 ? 5.023 5.207 -10.209 1.00 90.00 291 GLU A CA 1
ATOM 2362 C C . GLU A 1 291 ? 6.304 5.310 -11.036 1.00 90.00 291 GLU A C 1
ATOM 2364 O O . GLU A 1 291 ? 6.260 5.248 -12.265 1.00 90.00 291 GLU A O 1
ATOM 2369 N N . VAL A 1 292 ? 7.462 5.384 -10.374 1.00 88.81 292 VAL A N 1
ATOM 2370 C CA . VAL A 1 292 ? 8.762 5.454 -11.055 1.00 88.81 292 VAL A CA 1
ATOM 2371 C C . VAL A 1 292 ? 9.056 4.168 -11.828 1.00 88.81 292 VAL A C 1
ATOM 2373 O O . VAL A 1 292 ? 9.555 4.232 -12.951 1.00 88.81 292 VAL A O 1
ATOM 2376 N N . ALA A 1 293 ? 8.708 2.998 -11.288 1.00 84.19 293 ALA A N 1
ATOM 2377 C CA . ALA A 1 293 ? 8.861 1.725 -11.993 1.00 84.19 293 ALA A CA 1
ATOM 2378 C C . ALA A 1 293 ? 7.959 1.617 -13.230 1.00 84.19 293 ALA A C 1
ATOM 2380 O O . ALA A 1 293 ? 8.389 1.098 -14.266 1.00 84.19 293 ALA A O 1
ATOM 2381 N N . LEU A 1 294 ? 6.727 2.123 -13.141 1.00 84.38 294 LEU A N 1
ATOM 2382 C CA . LEU A 1 294 ? 5.801 2.174 -14.267 1.00 84.38 294 LEU A CA 1
ATOM 2383 C C . LEU A 1 294 ? 6.300 3.145 -15.339 1.00 84.38 294 LEU A C 1
ATOM 2385 O O . LEU A 1 294 ? 6.352 2.773 -16.508 1.00 84.38 294 LEU A O 1
ATOM 2389 N N . LYS A 1 295 ? 6.742 4.345 -14.940 1.00 86.25 295 LYS A N 1
ATOM 2390 C CA . LYS A 1 295 ? 7.359 5.319 -15.847 1.00 86.25 295 LYS A CA 1
ATOM 2391 C C . LYS A 1 295 ? 8.558 4.707 -16.569 1.00 86.25 295 LYS A C 1
ATOM 2393 O O . LYS A 1 295 ? 8.581 4.698 -17.791 1.00 86.25 295 LYS A O 1
ATOM 2398 N N . ALA A 1 296 ? 9.497 4.119 -15.828 1.00 82.50 296 ALA A N 1
ATOM 2399 C CA . ALA A 1 296 ? 10.664 3.441 -16.392 1.00 82.50 296 ALA A CA 1
ATOM 2400 C C . ALA A 1 296 ? 10.278 2.352 -17.403 1.00 82.50 296 ALA A C 1
ATOM 2402 O O . ALA A 1 296 ? 10.882 2.249 -18.467 1.00 82.50 296 ALA A O 1
ATOM 2403 N N . SER A 1 297 ? 9.243 1.568 -17.103 1.00 78.50 297 SER A N 1
ATOM 2404 C CA . SER A 1 297 ? 8.760 0.526 -18.014 1.00 78.50 297 SER A CA 1
ATOM 2405 C C . SER A 1 297 ? 8.131 1.100 -19.280 1.00 78.50 297 SER A C 1
ATOM 2407 O O . SER A 1 297 ? 8.382 0.578 -20.363 1.00 78.50 297 SER A O 1
ATOM 2409 N N . ASN A 1 298 ? 7.355 2.178 -19.158 1.00 79.75 298 ASN A N 1
ATOM 2410 C CA . ASN A 1 298 ? 6.741 2.859 -20.294 1.00 79.75 298 ASN A CA 1
ATOM 2411 C C . ASN A 1 298 ? 7.791 3.519 -21.197 1.00 79.75 298 ASN A C 1
ATOM 2413 O O . ASN A 1 298 ? 7.697 3.379 -22.412 1.00 79.75 298 ASN A O 1
ATOM 2417 N N . GLU A 1 299 ? 8.809 4.175 -20.631 1.00 81.25 299 GLU A N 1
ATOM 2418 C CA . GLU A 1 299 ? 9.904 4.767 -21.413 1.00 81.25 299 GLU A CA 1
ATOM 2419 C C . GLU A 1 299 ? 10.692 3.695 -22.172 1.00 81.25 299 GLU A C 1
ATOM 2421 O O . GLU A 1 299 ? 10.918 3.822 -23.372 1.00 81.25 299 GLU A O 1
ATOM 2426 N N . ILE A 1 300 ? 11.027 2.574 -21.520 1.00 75.38 300 ILE A N 1
ATOM 2427 C CA . ILE A 1 300 ? 11.680 1.440 -22.195 1.00 75.38 300 ILE A CA 1
ATOM 2428 C C . ILE A 1 300 ? 10.791 0.882 -23.320 1.00 75.38 300 ILE A C 1
ATOM 2430 O O . ILE A 1 300 ? 11.296 0.524 -24.383 1.00 75.38 300 ILE A O 1
ATOM 2434 N N . TRP A 1 301 ? 9.477 0.790 -23.097 1.00 76.06 301 TRP A N 1
ATOM 2435 C CA . TRP A 1 301 ? 8.529 0.266 -24.083 1.00 76.06 301 TRP A CA 1
ATOM 2436 C C . TRP A 1 301 ? 8.335 1.199 -25.285 1.00 76.06 301 TRP A C 1
ATOM 2438 O O . TRP A 1 301 ? 8.140 0.727 -26.404 1.00 76.06 301 TRP A O 1
ATOM 2448 N N . ASN A 1 302 ? 8.395 2.513 -25.065 1.00 75.75 302 ASN A N 1
ATOM 2449 C CA . ASN A 1 302 ? 8.203 3.526 -26.104 1.00 75.75 302 ASN A CA 1
ATOM 2450 C C . ASN A 1 302 ? 9.507 3.962 -26.783 1.00 75.75 302 ASN A C 1
ATOM 2452 O O . ASN A 1 302 ? 9.451 4.496 -27.886 1.00 75.75 302 ASN A O 1
ATOM 2456 N N . CYS A 1 303 ? 10.668 3.669 -26.192 1.00 73.06 303 CYS A N 1
ATOM 2457 C CA . CYS A 1 303 ? 11.985 3.943 -26.767 1.00 73.06 303 CYS A CA 1
ATOM 2458 C C . CYS A 1 303 ? 12.124 3.552 -28.257 1.00 73.06 303 CYS A C 1
ATOM 2460 O O . CYS A 1 303 ? 12.638 4.372 -29.016 1.00 73.06 303 CYS A O 1
ATOM 2462 N N . PRO A 1 304 ? 11.611 2.396 -28.732 1.00 65.19 304 PRO A N 1
ATOM 2463 C CA . PRO A 1 304 ? 11.625 2.052 -30.155 1.00 65.19 304 PRO A CA 1
ATOM 2464 C C . PRO A 1 304 ? 10.910 3.070 -31.047 1.00 65.19 304 PRO A C 1
ATOM 2466 O O . PRO A 1 304 ? 11.434 3.456 -32.085 1.00 65.19 304 PRO A O 1
ATOM 2469 N N . LYS A 1 305 ? 9.726 3.530 -30.627 1.00 67.88 305 LYS A N 1
ATOM 2470 C CA . LYS A 1 305 ? 8.943 4.524 -31.371 1.00 67.88 305 LYS A CA 1
ATOM 2471 C C . LYS A 1 305 ? 9.650 5.869 -31.374 1.00 67.88 305 LYS A C 1
ATOM 2473 O O . LYS A 1 305 ? 9.742 6.492 -32.419 1.00 67.88 305 LYS A O 1
ATOM 2478 N N . ASN A 1 306 ? 10.211 6.267 -30.234 1.00 68.69 306 ASN A N 1
ATOM 2479 C CA . ASN A 1 306 ? 10.975 7.507 -30.124 1.00 68.69 306 ASN A CA 1
ATOM 2480 C C . ASN A 1 306 ? 12.231 7.467 -31.011 1.00 68.69 306 ASN A C 1
ATOM 2482 O O . ASN A 1 306 ? 12.604 8.483 -31.585 1.00 68.69 306 ASN A O 1
ATOM 2486 N N . LEU A 1 307 ? 12.873 6.300 -31.149 1.00 66.50 307 LEU A N 1
ATOM 2487 C CA . LEU A 1 307 ? 13.995 6.110 -32.068 1.00 66.50 307 LEU A CA 1
ATOM 2488 C C . LEU A 1 307 ? 13.540 6.203 -33.530 1.00 66.50 307 LEU A C 1
ATOM 2490 O O . LEU A 1 307 ? 14.166 6.912 -34.307 1.00 66.50 307 LEU A O 1
ATOM 2494 N N . GLU A 1 308 ? 12.441 5.537 -33.900 1.00 63.75 308 GLU A N 1
ATOM 2495 C CA . GLU A 1 308 ? 11.848 5.661 -35.238 1.00 63.75 308 GLU A CA 1
ATOM 2496 C C . GLU A 1 308 ? 11.466 7.117 -35.550 1.00 63.75 308 GLU A C 1
ATOM 2498 O O . GLU A 1 308 ? 11.764 7.603 -36.633 1.00 63.75 308 GLU A O 1
ATOM 2503 N N . GLU A 1 309 ? 10.868 7.844 -34.606 1.00 65.75 309 GLU A N 1
ATOM 2504 C CA . GLU A 1 309 ? 10.528 9.263 -34.752 1.00 65.75 309 GLU A CA 1
ATOM 2505 C C . GLU A 1 309 ? 11.765 10.159 -34.855 1.00 65.75 309 GLU A C 1
ATOM 2507 O O . GLU A 1 309 ? 11.783 11.044 -35.699 1.00 65.75 309 GLU A O 1
ATOM 2512 N N . LEU A 1 310 ? 12.820 9.924 -34.069 1.00 62.91 310 LEU A N 1
ATOM 2513 C CA . LEU A 1 310 ? 14.095 10.646 -34.200 1.00 62.91 310 LEU A CA 1
ATOM 2514 C C . LEU A 1 310 ? 14.730 10.434 -35.578 1.00 62.91 310 LEU A C 1
ATOM 2516 O O . LEU A 1 310 ? 15.261 11.374 -36.169 1.00 62.91 310 LEU A O 1
ATOM 2520 N N . ILE A 1 311 ? 14.640 9.209 -36.093 1.00 56.66 311 ILE A N 1
ATOM 2521 C CA . ILE A 1 311 ? 15.100 8.838 -37.432 1.00 56.66 311 ILE A CA 1
ATOM 2522 C C . ILE A 1 311 ? 14.212 9.490 -38.514 1.00 56.66 311 ILE A C 1
ATOM 2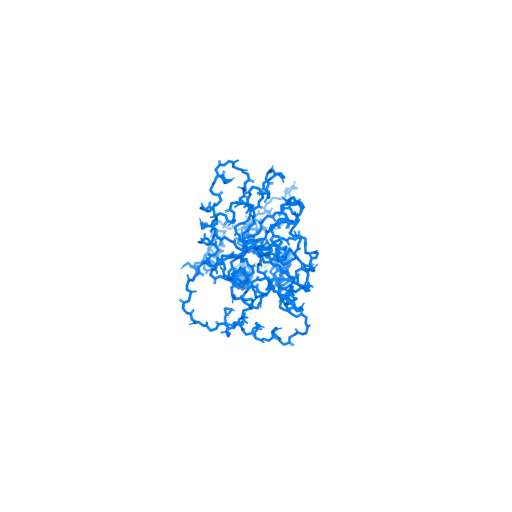524 O O . ILE A 1 311 ? 14.718 9.899 -39.555 1.00 56.66 311 ILE A O 1
ATOM 2528 N N . LEU A 1 312 ? 12.899 9.625 -38.281 1.00 54.31 312 LEU A N 1
ATOM 2529 C CA . LEU A 1 312 ? 11.924 10.124 -39.262 1.00 54.31 312 LEU A CA 1
ATOM 2530 C C . LEU A 1 312 ? 11.698 11.651 -39.244 1.00 54.31 312 LEU A C 1
ATOM 2532 O O . LEU A 1 312 ? 11.405 12.211 -40.296 1.00 54.31 312 LEU A O 1
ATOM 2536 N N . MET A 1 313 ? 11.810 12.340 -38.103 1.00 49.41 313 MET A N 1
ATOM 2537 C CA . MET A 1 313 ? 11.576 13.792 -37.966 1.00 49.41 313 MET A CA 1
ATOM 2538 C C . MET A 1 313 ? 12.647 14.636 -38.656 1.00 49.41 313 MET A C 1
ATOM 2540 O O . MET A 1 313 ? 12.360 15.746 -39.095 1.00 49.41 313 MET A O 1
ATOM 2544 N N . LYS A 1 314 ? 13.866 14.115 -38.820 1.00 52.47 314 LYS A N 1
ATOM 2545 C CA . LYS A 1 314 ? 14.918 14.798 -39.587 1.00 52.47 314 LYS A CA 1
ATOM 2546 C C . LYS A 1 314 ? 14.684 14.773 -41.115 1.00 52.47 314 LYS A C 1
ATOM 2548 O O . LYS A 1 314 ? 15.541 15.234 -41.856 1.00 52.47 314 LYS A O 1
ATOM 2553 N N . ASN A 1 315 ? 13.519 14.303 -41.584 1.00 41.38 315 ASN A N 1
ATOM 2554 C CA . ASN A 1 315 ? 13.091 14.367 -42.990 1.00 41.38 315 ASN A CA 1
ATOM 2555 C C . ASN A 1 315 ? 12.404 15.689 -43.394 1.00 41.38 315 ASN A C 1
ATOM 2557 O O . ASN A 1 315 ? 12.187 15.907 -44.585 1.00 41.38 315 ASN A O 1
ATOM 2561 N N . GLU A 1 316 ? 12.046 16.568 -42.450 1.00 42.56 316 GLU A N 1
ATOM 2562 C CA . GLU A 1 316 ? 11.366 17.838 -42.754 1.00 42.56 316 GLU A CA 1
ATOM 2563 C C . GLU A 1 316 ? 12.173 19.044 -42.253 1.00 42.56 316 GLU A C 1
ATOM 2565 O O . GLU A 1 316 ? 12.020 19.501 -41.122 1.00 42.56 316 GLU A O 1
ATOM 2570 N N . ASP A 1 317 ? 13.027 19.593 -43.120 1.00 41.94 317 ASP A N 1
ATOM 2571 C CA . ASP A 1 317 ? 13.631 20.910 -42.905 1.00 41.94 317 ASP A CA 1
ATOM 2572 C C . ASP A 1 317 ? 12.659 22.029 -43.359 1.00 41.94 317 ASP A C 1
ATOM 2574 O O . ASP A 1 317 ? 12.206 22.010 -44.510 1.00 41.94 317 ASP A O 1
ATOM 2578 N N . PRO A 1 318 ? 12.349 23.051 -42.532 1.00 44.56 318 PRO A N 1
ATOM 2579 C CA . PRO A 1 318 ? 11.452 24.152 -42.906 1.00 44.56 318 PRO A CA 1
ATOM 2580 C C . PRO A 1 318 ? 12.000 25.101 -43.986 1.00 44.56 318 PRO A C 1
ATOM 2582 O O . PRO A 1 318 ? 11.303 26.043 -44.371 1.00 44.56 318 PRO A O 1
ATOM 2585 N N . SER A 1 319 ? 13.246 24.921 -44.444 1.00 47.72 319 SER A N 1
ATOM 2586 C CA . SER A 1 319 ? 13.951 25.897 -45.287 1.00 47.72 319 SER A CA 1
ATOM 2587 C C . SER A 1 319 ? 14.187 25.470 -46.743 1.00 47.72 319 SER A C 1
ATOM 2589 O O . SER A 1 319 ? 14.612 26.293 -47.558 1.00 47.72 319 SER A O 1
ATOM 2591 N N . GLY A 1 320 ? 13.868 24.225 -47.115 1.00 42.62 320 GLY A N 1
ATOM 2592 C CA . GLY A 1 320 ? 13.917 23.762 -48.509 1.00 42.62 320 GLY A CA 1
ATOM 2593 C C . GLY A 1 320 ? 15.309 23.771 -49.159 1.00 42.62 320 GLY A C 1
ATOM 2594 O O . GLY A 1 320 ? 15.410 23.608 -50.377 1.00 42.62 320 GLY A O 1
ATOM 2595 N N . LYS A 1 321 ? 16.388 23.948 -48.387 1.00 38.00 321 LYS A N 1
ATOM 2596 C CA . LYS A 1 321 ? 17.768 23.799 -48.860 1.00 38.00 321 LYS A CA 1
ATOM 2597 C C . LYS A 1 321 ? 18.339 22.486 -48.337 1.00 38.00 321 LYS A C 1
ATOM 2599 O O . LYS A 1 321 ? 18.723 22.394 -47.182 1.00 38.00 321 LYS A O 1
ATOM 2604 N N . ARG A 1 322 ? 18.406 21.486 -49.218 1.00 39.81 322 ARG A N 1
ATOM 2605 C CA . ARG A 1 322 ? 19.096 20.214 -48.966 1.00 39.81 322 ARG A CA 1
ATOM 2606 C C . ARG A 1 322 ? 20.599 20.464 -48.819 1.00 39.81 322 ARG A C 1
ATOM 2608 O O . ARG A 1 322 ? 21.236 20.859 -49.796 1.00 39.81 322 ARG A O 1
ATOM 2615 N N . SER A 1 323 ? 21.148 20.228 -47.632 1.00 33.12 323 SER A N 1
ATOM 2616 C CA . SER A 1 323 ? 22.535 19.783 -47.483 1.00 33.12 323 SER A CA 1
ATOM 2617 C C . SER A 1 323 ? 22.510 18.261 -47.333 1.00 33.12 323 SER A C 1
ATOM 2619 O O . SER A 1 323 ? 21.766 17.761 -46.495 1.00 33.12 323 SER A O 1
ATOM 2621 N N . GLY A 1 324 ? 23.220 17.619 -48.267 1.00 41.72 324 GLY A N 1
ATOM 2622 C CA . GLY A 1 324 ? 23.604 16.209 -48.398 1.00 41.72 324 GLY A CA 1
ATOM 2623 C C . GLY A 1 324 ? 22.643 15.070 -48.062 1.00 41.72 324 GLY A C 1
ATOM 2624 O O . GLY A 1 324 ? 21.427 15.244 -47.942 1.00 41.72 324 GLY A O 1
ATOM 2625 N N . LYS A 1 325 ? 23.208 13.851 -48.133 1.00 40.50 325 LYS A N 1
ATOM 2626 C CA . LYS A 1 325 ? 22.438 12.607 -48.129 1.00 40.50 325 LYS A CA 1
ATOM 2627 C C . LYS A 1 325 ? 21.828 12.397 -46.741 1.00 40.50 325 LYS A C 1
ATOM 2629 O O . LYS A 1 325 ? 22.532 12.176 -45.762 1.00 40.50 325 LYS A O 1
ATOM 2634 N N . THR A 1 326 ? 20.506 12.439 -46.671 1.00 44.41 326 THR A N 1
ATOM 2635 C CA . THR A 1 326 ? 19.717 12.162 -45.461 1.00 44.41 326 THR A CA 1
ATOM 2636 C C . THR A 1 326 ? 19.110 10.757 -45.564 1.00 44.41 326 THR A C 1
ATOM 2638 O O . THR A 1 326 ? 19.198 10.116 -46.608 1.00 44.41 326 THR A O 1
ATOM 2641 N N . LEU A 1 327 ? 18.421 10.250 -44.529 1.00 40.91 327 LEU A N 1
ATOM 2642 C CA . LEU A 1 327 ? 17.611 9.015 -44.642 1.00 40.91 327 LEU A CA 1
ATOM 2643 C C . LEU A 1 327 ? 16.593 9.038 -45.811 1.00 40.91 327 LEU A C 1
ATOM 2645 O O . LEU A 1 327 ? 16.037 7.995 -46.153 1.00 40.91 327 LEU A O 1
ATOM 2649 N N . ALA A 1 328 ? 16.345 10.206 -46.417 1.00 40.38 328 ALA A N 1
ATOM 2650 C CA . ALA A 1 328 ? 15.542 10.397 -47.622 1.00 40.38 328 ALA A CA 1
ATOM 2651 C C . ALA A 1 328 ? 16.228 9.944 -48.928 1.00 40.38 328 ALA A C 1
ATOM 2653 O O . ALA A 1 328 ? 15.553 9.851 -49.953 1.00 40.38 328 ALA A O 1
ATOM 2654 N N . ASP A 1 329 ? 17.531 9.657 -48.897 1.00 45.34 329 ASP A N 1
ATOM 2655 C CA . ASP A 1 329 ? 18.306 9.155 -50.038 1.00 45.34 329 ASP A CA 1
ATOM 2656 C C . ASP A 1 329 ? 18.475 7.630 -50.008 1.00 45.34 329 ASP A C 1
ATOM 2658 O O . ASP A 1 329 ? 19.012 7.043 -50.948 1.00 45.34 329 ASP A O 1
ATOM 2662 N N . LEU A 1 330 ? 17.944 6.980 -48.965 1.00 46.16 330 LEU A N 1
ATOM 2663 C CA . LEU A 1 330 ? 17.759 5.537 -48.939 1.00 46.16 330 LEU A CA 1
ATOM 2664 C C . LEU A 1 330 ? 16.806 5.141 -50.059 1.00 46.16 330 LEU A C 1
ATOM 2666 O O . LEU A 1 330 ? 15.671 5.625 -50.142 1.00 46.16 330 LEU A O 1
ATOM 2670 N N . SER A 1 331 ? 17.218 4.181 -50.877 1.00 50.62 331 SER A N 1
ATOM 2671 C CA . SER A 1 331 ? 16.276 3.493 -51.742 1.00 50.62 331 SER A CA 1
ATOM 2672 C C . SER A 1 331 ? 15.150 2.897 -50.892 1.00 50.62 331 SER A C 1
ATOM 2674 O O . SER A 1 331 ? 15.324 2.500 -49.735 1.00 50.62 331 SER A O 1
ATOM 2676 N N . GLU A 1 332 ? 13.965 2.774 -51.485 1.00 47.66 332 GLU A N 1
ATOM 2677 C CA . GLU A 1 332 ? 12.784 2.200 -50.828 1.00 47.66 332 GLU A CA 1
ATOM 2678 C C . GLU A 1 332 ? 13.080 0.812 -50.210 1.00 47.66 332 GLU A C 1
ATOM 2680 O O . GLU A 1 332 ? 12.519 0.420 -49.184 1.00 47.66 332 GLU A O 1
ATOM 2685 N N . LYS A 1 333 ? 14.045 0.093 -50.798 1.00 47.66 333 LYS A N 1
ATOM 2686 C CA . LYS A 1 333 ? 14.544 -1.206 -50.349 1.00 47.66 333 LYS A CA 1
ATOM 2687 C C . LYS A 1 333 ? 15.423 -1.108 -49.095 1.00 47.66 333 LYS A C 1
ATOM 2689 O O . LYS A 1 333 ? 15.274 -1.940 -48.201 1.00 47.66 333 LYS A O 1
ATOM 2694 N N . GLU A 1 334 ? 16.291 -0.108 -48.990 1.00 48.69 334 GLU A N 1
ATOM 2695 C CA . GLU A 1 334 ? 17.169 0.114 -47.830 1.00 48.69 334 GLU A CA 1
ATOM 2696 C C . GLU A 1 334 ? 16.377 0.627 -46.628 1.00 48.69 334 GLU A C 1
ATOM 2698 O O . GLU A 1 334 ? 16.476 0.054 -45.543 1.00 48.69 334 GLU A O 1
ATOM 2703 N N . ALA A 1 335 ? 15.485 1.601 -46.835 1.00 52.53 335 ALA A N 1
ATOM 2704 C CA . ALA A 1 335 ? 14.574 2.076 -45.795 1.00 52.53 335 ALA A CA 1
ATOM 2705 C C . ALA A 1 335 ? 13.678 0.940 -45.269 1.00 52.53 335 ALA A C 1
ATOM 2707 O O . ALA A 1 335 ? 13.491 0.780 -44.058 1.00 52.53 335 ALA A O 1
ATOM 2708 N N . SER A 1 336 ? 13.170 0.086 -46.166 1.00 52.56 336 SER A N 1
ATOM 2709 C CA . SER A 1 336 ? 12.400 -1.098 -45.778 1.00 52.56 336 SER A CA 1
ATOM 2710 C C . SER A 1 336 ? 13.249 -2.141 -45.040 1.00 52.56 336 SER A C 1
ATOM 2712 O O . SER A 1 336 ? 12.725 -2.823 -44.159 1.00 52.56 336 SER A O 1
ATOM 2714 N N . THR A 1 337 ? 14.538 -2.273 -45.362 1.00 53.88 337 THR A N 1
ATOM 2715 C CA . THR A 1 337 ? 15.453 -3.230 -44.716 1.00 53.88 337 THR A CA 1
ATOM 2716 C C . THR A 1 337 ? 15.870 -2.750 -43.329 1.00 53.88 337 THR A C 1
ATOM 2718 O O . THR A 1 337 ? 15.809 -3.527 -42.378 1.00 53.88 337 THR A O 1
ATOM 2721 N N . LEU A 1 338 ? 16.197 -1.466 -43.169 1.00 53.69 338 LEU A N 1
ATOM 2722 C CA . LEU A 1 338 ? 16.473 -0.851 -41.869 1.00 53.69 338 LEU A CA 1
ATOM 2723 C C . LEU A 1 338 ? 15.246 -0.952 -40.954 1.00 53.69 338 LEU A C 1
ATOM 2725 O O . LEU A 1 338 ? 15.358 -1.392 -39.811 1.00 53.69 338 LEU A O 1
ATOM 2729 N N . LYS A 1 339 ? 14.053 -0.655 -41.482 1.00 56.09 339 LYS A N 1
ATOM 2730 C CA . LYS A 1 339 ? 12.782 -0.794 -40.758 1.00 56.09 339 LYS A CA 1
ATOM 2731 C C . LYS A 1 339 ? 12.475 -2.245 -40.385 1.00 56.09 339 LYS A C 1
ATOM 2733 O O . LYS A 1 339 ? 12.018 -2.505 -39.274 1.00 56.09 339 LYS A O 1
ATOM 2738 N N . ALA A 1 340 ? 12.735 -3.205 -41.274 1.00 58.75 340 ALA A N 1
ATOM 2739 C CA . ALA A 1 340 ? 12.557 -4.629 -40.988 1.00 58.75 340 ALA A CA 1
ATOM 2740 C C . ALA A 1 340 ? 13.546 -5.128 -39.925 1.00 58.75 340 ALA A C 1
ATOM 2742 O O . ALA A 1 340 ? 13.138 -5.850 -39.018 1.00 58.75 340 ALA A O 1
ATOM 2743 N N . THR A 1 341 ? 14.806 -4.697 -39.995 1.00 54.72 341 THR A N 1
ATOM 2744 C CA . THR A 1 341 ? 15.859 -5.011 -39.021 1.00 54.72 341 THR A CA 1
ATOM 2745 C C . THR A 1 341 ? 15.561 -4.406 -37.658 1.00 54.72 341 THR A C 1
ATOM 2747 O O . THR A 1 341 ? 15.633 -5.123 -36.665 1.00 54.72 341 THR A O 1
ATOM 2750 N N . LEU A 1 342 ? 15.173 -3.127 -37.590 1.00 54.66 342 LEU A N 1
ATOM 2751 C CA . LEU A 1 342 ? 14.717 -2.478 -36.359 1.00 54.66 342 LEU A CA 1
ATOM 2752 C C . LEU A 1 342 ? 13.532 -3.248 -35.778 1.00 54.66 342 LEU A C 1
ATOM 2754 O O . LEU A 1 342 ? 13.574 -3.680 -34.630 1.00 54.66 342 LEU A O 1
ATOM 2758 N N . LYS A 1 343 ? 12.520 -3.548 -36.594 1.00 57.41 343 LYS A N 1
ATOM 2759 C CA . LYS A 1 343 ? 11.352 -4.325 -36.168 1.00 57.41 343 LYS A CA 1
ATOM 2760 C C . LYS A 1 343 ? 11.713 -5.737 -35.688 1.00 57.41 343 LYS A C 1
ATOM 2762 O O . LYS A 1 343 ? 11.157 -6.178 -34.690 1.00 57.41 343 LYS A O 1
ATOM 2767 N N . GLN A 1 344 ? 12.650 -6.439 -36.328 1.00 56.41 344 GLN A N 1
ATOM 2768 C CA . GLN A 1 344 ? 13.149 -7.748 -35.875 1.00 56.41 344 GLN A CA 1
ATOM 2769 C C . GLN A 1 344 ? 13.967 -7.645 -34.586 1.00 56.41 344 GLN A C 1
ATOM 2771 O O . GLN A 1 344 ? 13.797 -8.456 -33.681 1.00 56.41 344 GLN A O 1
ATOM 2776 N N . ALA A 1 345 ? 14.843 -6.647 -34.489 1.00 50.84 345 ALA A N 1
ATOM 2777 C CA . ALA A 1 345 ? 15.628 -6.329 -33.305 1.00 50.84 345 ALA A CA 1
ATOM 2778 C C . ALA A 1 345 ? 14.722 -6.042 -32.100 1.00 50.84 345 ALA A C 1
ATOM 2780 O O . ALA A 1 345 ? 14.967 -6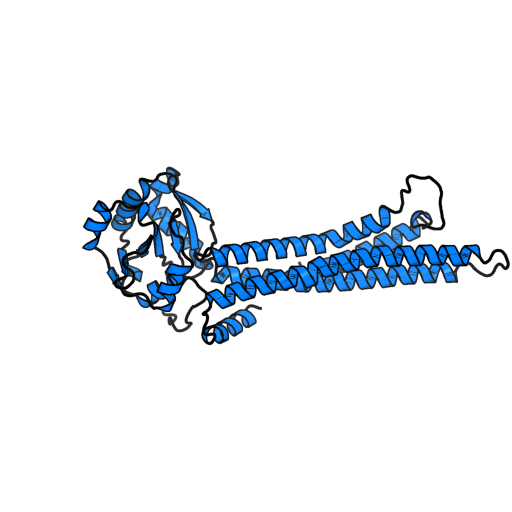.561 -31.009 1.00 50.84 345 ALA A O 1
ATOM 2781 N N . PHE A 1 346 ? 13.650 -5.283 -32.319 1.00 53.31 346 PHE A N 1
ATOM 2782 C CA . PHE A 1 346 ? 12.640 -4.992 -31.314 1.00 53.31 346 PHE A CA 1
ATOM 2783 C C . PHE A 1 346 ? 11.799 -6.222 -30.990 1.00 53.31 346 PHE A C 1
ATOM 2785 O O . PHE A 1 346 ? 11.721 -6.592 -29.822 1.00 53.31 346 PHE A O 1
ATOM 2792 N N . ASN A 1 347 ? 11.255 -6.928 -31.982 1.00 55.94 347 ASN A N 1
ATOM 2793 C CA . ASN A 1 347 ? 10.500 -8.157 -31.743 1.00 55.94 347 ASN A CA 1
ATOM 2794 C C . ASN A 1 347 ? 11.326 -9.173 -30.943 1.00 55.94 347 ASN A C 1
ATOM 2796 O O . ASN A 1 347 ? 10.841 -9.664 -29.936 1.00 55.94 347 ASN A O 1
ATOM 2800 N N . ALA A 1 348 ? 12.605 -9.384 -31.258 1.00 53.28 348 ALA A N 1
ATOM 2801 C CA . ALA A 1 348 ? 13.482 -10.266 -30.483 1.00 53.28 348 ALA A CA 1
ATOM 2802 C C . ALA A 1 348 ? 13.725 -9.776 -29.038 1.00 53.28 348 ALA A C 1
ATOM 2804 O O . ALA A 1 348 ? 13.825 -10.585 -28.114 1.00 53.28 348 ALA A O 1
ATOM 2805 N N . ALA A 1 349 ? 13.789 -8.459 -28.812 1.00 46.03 349 ALA A N 1
ATOM 2806 C CA . ALA A 1 349 ? 13.888 -7.880 -27.471 1.00 46.03 349 ALA A CA 1
ATOM 2807 C C . ALA A 1 349 ? 12.580 -8.001 -26.665 1.00 46.03 349 ALA A C 1
ATOM 2809 O O . ALA A 1 349 ? 12.630 -7.933 -25.432 1.00 46.03 349 ALA A O 1
ATOM 2810 N N . PHE A 1 350 ? 11.433 -8.200 -27.328 1.00 48.47 350 PHE A N 1
ATOM 2811 C CA . PHE A 1 350 ? 10.098 -8.260 -26.723 1.00 48.47 350 PHE A CA 1
ATOM 2812 C C . PHE A 1 350 ? 9.457 -9.667 -26.695 1.00 48.47 350 PHE A C 1
ATOM 2814 O O . PHE A 1 350 ? 8.689 -9.929 -25.769 1.00 48.47 350 PHE A O 1
ATOM 2821 N N . GLU A 1 351 ? 9.826 -10.590 -27.590 1.00 44.84 351 GLU A N 1
ATOM 2822 C CA . GLU A 1 351 ? 9.202 -11.916 -27.786 1.00 44.84 351 GLU A CA 1
ATOM 2823 C C . GLU A 1 351 ? 9.572 -12.973 -26.730 1.00 44.84 351 GLU A C 1
ATOM 2825 O O . GLU A 1 351 ? 8.823 -13.924 -26.542 1.00 44.84 351 GLU A O 1
ATOM 2830 N N . VAL A 1 352 ? 10.674 -12.830 -25.984 1.00 40.22 352 VAL A N 1
ATOM 2831 C CA . VAL A 1 352 ? 11.184 -13.925 -25.120 1.00 40.22 352 VAL A CA 1
ATOM 2832 C C . VAL A 1 352 ? 10.520 -14.013 -23.727 1.00 40.22 352 VAL A C 1
ATOM 2834 O O . VAL A 1 352 ? 10.906 -14.846 -22.915 1.00 40.22 352 VAL A O 1
ATOM 2837 N N . CYS A 1 353 ? 9.502 -13.209 -23.406 1.00 38.22 353 CYS A N 1
ATOM 2838 C CA . CYS A 1 353 ? 8.921 -13.210 -22.050 1.00 38.22 353 CYS A CA 1
ATOM 2839 C C . CYS A 1 353 ? 7.388 -13.103 -22.013 1.00 38.22 353 CYS A C 1
ATOM 2841 O O . CYS A 1 353 ? 6.865 -12.262 -21.275 1.00 38.22 353 CYS A O 1
ATOM 2843 N N . PHE A 1 354 ? 6.688 -13.944 -22.777 1.00 32.25 354 PHE A N 1
ATOM 2844 C CA . PHE A 1 354 ? 5.297 -14.308 -22.488 1.00 32.25 354 PHE A CA 1
ATOM 2845 C C . PHE A 1 354 ? 5.216 -15.750 -22.001 1.00 32.25 354 PHE A C 1
ATOM 2847 O O . PHE A 1 354 ? 5.865 -16.613 -22.633 1.00 32.25 354 PHE A O 1
#

Mean predicted aligned error: 13.32 Å

Secondary structure (DSSP, 8-state):
-HHHHHHHHHHHTTSTTHHHHHHHHHHHHHHHHIIIIIIIHHHHHHHHHHHHHHHHHHHHHHHHTT--S----THHHHHHHHHHHHHHHHHHHHHHHHHHHHHHHHHHHHHHHHHHH--EEEEEES-TTHHHHHHHHHHHTTEEEEEETT-TT-SEEEEEETTTTT-HHHHHHHHS-SS---TTS---------EEEEEEGGGS-HHHHHHHTTSEEEE---HHHHHHHHHH---SSSEEEEESSHHHHHHHHHHHHHHTHHHHHTTSEEEEEEEE-SSHHHHHHHHHHHHHHHHHHHHHHHHHHHHHHHHHHTT--TT----S--GGGS-HHHHHHHHHHHHHHHHHHHHTT-

Sequence (354 aa):
MKSEWERVKVHSASVSRGEASAAQLFCRVGKDLLNRIVLSYLDEKMFSAGKELEYDFQEFEGEAGLMDGIGMEDEEEDESFYSSVFVFCRDIREMIRHLRERALKCINFIKILSCDLEICSKYGITDDTIGDDLLKRLLDTGHVMVKFSNYPDAPFQVFCTLDVVNKPEYIDTL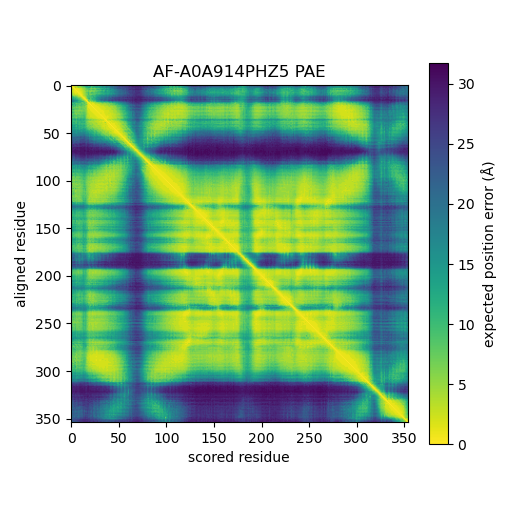LNTTCSKIETMTAENNEETNYLVLIPTEKISKKLLQQMNSRCASMSLSLKTKTTLQLYINAHEDIYLISEKRKFLEECRRRFERHAKDYFENERLVLRDEYCSCNEQIAILVSELKEVALKASNEIWNCPKNLEELILMKNEDPSGKRSGKTLADLSEKEASTLKATLKQAFNAAFEVCF

pLDDT: mean 72.04, std 16.83, range [32.25, 92.44]